Protein AF-A0A7S2VU73-F1 (afdb_monomer_lite)

Sequence (199 aa):
AGSRGQVALGHITNYAQNMDGMVWDLPRLQQHLGDEAFSRLWTRICRNTALTFSASLRHIRTAHEKLKVPPGATFELLGLDFLVDSSLHPWLLEVNGTPSLTVDHEDPQVEELIYRQKMGMVQDMVSLLGVSDRFTPRYEAMKLAAASGKVPAAVASPSNNAAAAYTESTTDDSSCDEGAGAPAAARELDAEAEEDEVG

Foldseek 3Di:
DDPDQDDQPDPDPDCVNRFAHDDDDLVVVCVVLDVVLSVVLVVLVVVVVVVVCVVCVVVVVVVCVVQVPPPLPDDFDKDWDWDQDPVSHTDTDDIHRDDDLDQDHPDVVVSVVSPCVSVVVVVVVCVVSVVVCPCVVVVVVVVVCVVVVHPDPPDPDPDPPPPDDDDDPDDDDDDDDDDDDDDDDDDDDDDDDDDDDDD

pLDDT: mean 74.95, std 25.67, range [27.94, 98.5]

Radius of gyration: 27.79 Å; chains: 1; bounding box: 53×74×66 Å

InterPro domains:
  IPR004344 Tubulin-tyrosine ligase/Tubulin polyglutamylase [PF03133] (17-105)
  IPR004344 Tubulin-tyrosine ligase/Tubulin polyglutamylase [PS51221] (1-141)

Structure (mmCIF, N/CA/C/O backbone):
data_AF-A0A7S2VU73-F1
#
_entry.id   AF-A0A7S2VU73-F1
#
loop_
_atom_site.group_PDB
_atom_site.id
_atom_site.type_symbol
_atom_site.label_atom_id
_atom_site.label_alt_id
_atom_site.label_comp_id
_atom_site.label_asym_id
_atom_site.label_entity_id
_atom_site.label_seq_id
_atom_site.pdbx_PDB_ins_code
_atom_site.Cartn_x
_atom_site.Cartn_y
_atom_site.Cartn_z
_atom_site.occupancy
_atom_site.B_iso_or_equiv
_atom_site.auth_seq_id
_atom_site.auth_comp_id
_atom_site.auth_asym_id
_atom_site.auth_atom_id
_atom_site.pdbx_PDB_model_num
ATOM 1 N N . ALA A 1 1 ? 24.155 6.397 -25.506 1.00 34.56 1 ALA A N 1
ATOM 2 C CA . ALA A 1 1 ? 24.807 5.313 -24.749 1.00 34.56 1 ALA A CA 1
ATOM 3 C C . ALA A 1 1 ? 23.965 5.062 -23.505 1.00 34.56 1 ALA A C 1
ATOM 5 O O . ALA A 1 1 ? 23.987 5.887 -22.605 1.00 34.56 1 ALA A O 1
ATOM 6 N N . GLY A 1 2 ? 23.107 4.039 -23.526 1.00 37.53 2 GLY A N 1
ATOM 7 C CA . GLY A 1 2 ? 22.249 3.708 -22.386 1.00 37.53 2 GLY A CA 1
ATOM 8 C C . GLY A 1 2 ? 23.031 2.861 -21.393 1.00 37.53 2 GLY A C 1
ATOM 9 O O . GLY A 1 2 ? 23.561 1.820 -21.786 1.00 37.53 2 GLY A O 1
ATOM 10 N N . SER A 1 3 ? 23.140 3.308 -20.143 1.00 41.59 3 SER A N 1
ATOM 11 C CA . SER A 1 3 ? 23.637 2.452 -19.072 1.00 41.59 3 SER A CA 1
ATOM 12 C C . SER A 1 3 ? 22.634 1.313 -18.894 1.00 41.59 3 SER A C 1
ATOM 14 O O . SER A 1 3 ? 21.471 1.514 -18.548 1.00 41.59 3 SER A O 1
ATOM 16 N N . ARG A 1 4 ? 23.070 0.092 -19.215 1.00 46.41 4 ARG A N 1
ATOM 17 C CA . ARG A 1 4 ? 22.374 -1.117 -18.780 1.00 46.41 4 ARG A CA 1
ATOM 18 C C . ARG A 1 4 ? 22.400 -1.086 -17.255 1.00 46.41 4 ARG A C 1
ATOM 20 O O . ARG A 1 4 ? 23.489 -1.077 -16.685 1.00 46.41 4 ARG A O 1
ATOM 27 N N . GLY A 1 5 ? 21.226 -1.012 -16.629 1.00 46.69 5 GLY A N 1
ATOM 28 C CA . GLY A 1 5 ? 21.096 -1.210 -15.189 1.00 46.69 5 GLY A CA 1
ATOM 29 C C . GLY A 1 5 ? 21.801 -2.506 -14.806 1.00 46.69 5 GLY A C 1
ATOM 30 O O . GLY A 1 5 ? 21.669 -3.506 -15.520 1.00 46.69 5 GLY A O 1
ATOM 31 N N . GLN A 1 6 ? 22.619 -2.457 -13.757 1.00 48.53 6 GLN A N 1
ATOM 32 C CA . GLN A 1 6 ? 23.289 -3.642 -13.240 1.00 48.53 6 GLN A CA 1
ATOM 33 C C . GLN A 1 6 ? 22.239 -4.714 -12.940 1.00 48.53 6 GLN A C 1
ATOM 35 O O . GLN A 1 6 ? 21.220 -4.458 -12.302 1.00 48.53 6 GLN A O 1
ATOM 40 N N . VAL A 1 7 ? 22.476 -5.903 -13.489 1.00 52.56 7 VAL A N 1
ATOM 41 C CA . VAL A 1 7 ? 21.673 -7.096 -13.235 1.00 52.56 7 VAL A CA 1
ATOM 42 C C . VAL A 1 7 ? 21.848 -7.430 -11.756 1.00 52.56 7 VAL A C 1
ATOM 44 O O . VAL A 1 7 ? 22.988 -7.538 -11.304 1.00 52.56 7 VAL A O 1
ATOM 47 N N . ALA A 1 8 ? 20.745 -7.556 -11.014 1.00 54.81 8 ALA A N 1
ATOM 48 C CA . ALA A 1 8 ? 20.780 -8.019 -9.629 1.00 54.81 8 ALA A CA 1
ATOM 49 C C . ALA A 1 8 ? 21.606 -9.313 -9.540 1.00 54.81 8 ALA A C 1
ATOM 51 O O . ALA A 1 8 ? 21.515 -10.174 -10.419 1.00 54.81 8 ALA A O 1
ATOM 52 N N . LEU A 1 9 ? 22.425 -9.455 -8.495 1.00 55.22 9 LEU A N 1
ATOM 53 C CA . LEU A 1 9 ? 23.359 -10.580 -8.335 1.00 55.22 9 LEU A CA 1
ATOM 54 C C . LEU A 1 9 ? 22.653 -11.935 -8.093 1.00 55.22 9 LEU A C 1
ATOM 56 O O . LEU A 1 9 ? 23.318 -12.960 -7.954 1.00 55.22 9 LEU A O 1
ATOM 60 N N . GLY A 1 10 ? 21.315 -11.964 -8.093 1.00 58.09 10 GLY A N 1
ATOM 61 C CA . GLY A 1 10 ? 20.495 -13.167 -7.997 1.00 58.09 10 GLY A CA 1
ATOM 62 C C . GLY A 1 10 ? 19.056 -12.960 -8.485 1.00 58.09 10 GLY A C 1
ATOM 63 O O . GLY A 1 10 ? 18.669 -11.882 -8.929 1.00 58.09 10 GLY A O 1
ATOM 64 N N . HIS A 1 11 ? 18.248 -14.021 -8.398 1.00 62.41 11 HIS A N 1
ATOM 65 C CA . HIS A 1 11 ? 16.817 -13.999 -8.752 1.00 62.41 11 HIS A CA 1
ATOM 66 C C . HIS A 1 11 ? 15.917 -13.417 -7.654 1.00 62.41 11 HIS A C 1
ATOM 68 O O . HIS A 1 11 ? 14.719 -13.245 -7.863 1.00 62.41 11 HIS A O 1
ATOM 74 N N . ILE A 1 12 ? 16.481 -13.155 -6.478 1.00 65.75 12 ILE A N 1
ATOM 75 C CA . ILE A 1 12 ? 15.763 -12.578 -5.347 1.00 65.75 12 ILE A CA 1
ATOM 76 C C . ILE A 1 12 ? 15.861 -11.066 -5.483 1.00 65.75 12 ILE A C 1
ATOM 78 O O . ILE A 1 12 ? 16.959 -10.559 -5.663 1.00 65.75 12 ILE A O 1
ATOM 82 N N . THR A 1 13 ? 14.740 -10.354 -5.391 1.00 64.75 13 THR A N 1
ATOM 83 C CA . THR A 1 13 ? 14.677 -8.885 -5.510 1.00 64.75 13 THR A CA 1
ATOM 84 C C . THR A 1 13 ? 14.525 -8.183 -4.162 1.00 64.75 13 THR A C 1
ATOM 86 O O . THR A 1 13 ? 14.266 -6.984 -4.128 1.00 64.75 13 THR A O 1
ATOM 89 N N . ASN A 1 14 ? 14.658 -8.910 -3.045 1.00 71.94 14 ASN A N 1
ATOM 90 C CA . ASN A 1 14 ? 14.580 -8.321 -1.711 1.00 71.94 14 ASN A CA 1
ATOM 91 C C . ASN A 1 14 ? 15.636 -7.217 -1.568 1.00 71.94 14 ASN A C 1
ATOM 93 O O . ASN A 1 14 ? 16.823 -7.453 -1.812 1.00 71.94 14 ASN A O 1
ATOM 97 N N . TYR A 1 15 ? 15.199 -6.033 -1.145 1.00 59.16 15 TYR A N 1
ATOM 98 C CA . TYR A 1 15 ? 16.056 -4.867 -0.970 1.00 59.16 15 TYR A CA 1
ATOM 99 C C . TYR A 1 15 ? 17.167 -5.115 0.058 1.00 59.16 15 TYR A C 1
ATOM 101 O O . TYR A 1 15 ? 18.308 -4.745 -0.175 1.00 59.16 15 TYR A O 1
ATOM 109 N N . ALA A 1 16 ? 16.872 -5.833 1.149 1.00 59.50 16 ALA A N 1
ATOM 110 C CA . ALA A 1 16 ? 17.866 -6.132 2.186 1.00 59.50 16 ALA A CA 1
ATOM 111 C C . ALA A 1 16 ? 19.018 -7.031 1.693 1.00 59.50 16 ALA A C 1
ATOM 113 O O . ALA A 1 16 ? 20.085 -7.056 2.297 1.00 59.50 16 ALA A O 1
ATOM 114 N N . GLN A 1 17 ? 18.802 -7.788 0.613 1.00 57.78 17 GLN A N 1
ATOM 115 C CA . GLN A 1 17 ? 19.811 -8.674 0.020 1.00 57.78 17 GLN A CA 1
ATOM 116 C C . GLN A 1 17 ? 20.461 -8.079 -1.233 1.00 57.78 17 GLN A C 1
ATOM 118 O O . GLN A 1 17 ? 21.571 -8.469 -1.580 1.00 57.78 17 GLN A O 1
ATOM 123 N N . ASN A 1 18 ? 19.791 -7.131 -1.892 1.00 60.22 18 ASN A N 1
ATOM 124 C CA . ASN A 1 18 ? 20.299 -6.404 -3.052 1.00 60.22 18 ASN A CA 1
ATOM 125 C C . ASN A 1 18 ? 20.396 -4.917 -2.727 1.00 60.22 18 ASN A C 1
ATOM 127 O O . ASN A 1 18 ? 19.829 -4.099 -3.456 1.00 60.22 18 ASN A O 1
ATOM 131 N N . MET A 1 19 ? 21.063 -4.603 -1.612 1.00 56.22 19 MET A N 1
ATOM 132 C CA . MET A 1 19 ? 21.411 -3.230 -1.246 1.00 56.22 19 MET A CA 1
ATOM 133 C C . MET A 1 19 ? 21.922 -2.542 -2.523 1.00 56.22 19 MET A C 1
ATOM 135 O O . MET A 1 19 ? 22.759 -3.110 -3.227 1.00 56.22 19 MET A O 1
ATOM 139 N N . ASP A 1 20 ? 21.299 -1.418 -2.888 1.00 60.88 20 ASP A N 1
ATOM 140 C CA . ASP A 1 20 ? 21.616 -0.614 -4.084 1.00 60.88 20 ASP A CA 1
ATOM 141 C C . ASP A 1 20 ? 21.082 -1.117 -5.442 1.00 60.88 20 ASP A C 1
ATOM 143 O O . ASP A 1 20 ? 21.582 -0.776 -6.519 1.00 60.88 20 ASP A O 1
ATOM 147 N N . GLY A 1 21 ? 20.006 -1.906 -5.423 1.00 72.25 21 GLY A N 1
ATOM 148 C CA . GLY A 1 21 ? 19.223 -2.216 -6.620 1.00 72.25 21 GLY A CA 1
ATOM 149 C C . GLY A 1 21 ? 18.538 -0.988 -7.248 1.00 72.25 21 GLY A C 1
ATOM 150 O O . GLY A 1 21 ? 18.280 0.023 -6.605 1.00 72.25 21 GLY A O 1
ATOM 151 N N . MET A 1 22 ? 18.165 -1.084 -8.529 1.00 84.50 22 MET A N 1
ATOM 152 C CA . MET A 1 22 ? 17.406 -0.021 -9.203 1.00 84.50 22 MET A CA 1
ATOM 153 C C . MET A 1 22 ? 16.015 0.145 -8.573 1.00 84.50 22 MET A C 1
ATOM 155 O O . MET A 1 22 ? 15.164 -0.734 -8.705 1.00 84.50 22 MET A O 1
ATOM 159 N N . VAL A 1 23 ? 15.757 1.310 -7.974 1.00 90.31 23 VAL A N 1
ATOM 160 C CA . VAL A 1 23 ? 14.451 1.660 -7.397 1.00 90.31 23 VAL A CA 1
ATOM 161 C C . VAL A 1 23 ? 13.728 2.677 -8.274 1.00 90.31 23 VAL A C 1
ATOM 163 O O . VAL A 1 23 ? 14.272 3.729 -8.620 1.00 90.31 23 VAL A O 1
ATOM 166 N N . TRP A 1 24 ? 12.478 2.374 -8.623 1.00 93.38 24 TRP A N 1
ATOM 167 C CA . TRP A 1 24 ? 11.559 3.296 -9.289 1.00 93.38 24 TRP A CA 1
ATOM 168 C C . TRP A 1 24 ? 10.370 3.592 -8.385 1.00 93.38 24 TRP A C 1
ATOM 170 O O . TRP A 1 24 ? 9.866 2.707 -7.696 1.00 93.38 24 TRP A O 1
ATOM 180 N N . ASP A 1 25 ? 9.887 4.827 -8.440 1.00 94.81 25 ASP A N 1
ATOM 181 C CA . ASP A 1 25 ? 8.563 5.156 -7.938 1.00 94.81 25 ASP A CA 1
ATOM 182 C C . ASP A 1 25 ? 7.476 4.792 -8.966 1.00 94.81 25 ASP A C 1
ATOM 184 O O . ASP A 1 25 ? 7.746 4.431 -10.120 1.00 94.81 25 ASP A O 1
ATOM 188 N N . LEU A 1 26 ? 6.213 4.879 -8.541 1.00 95.62 26 LEU A N 1
ATOM 189 C CA . LEU A 1 26 ? 5.075 4.588 -9.414 1.00 95.62 26 LEU A CA 1
ATOM 190 C C . LEU A 1 26 ? 4.992 5.522 -10.635 1.00 95.62 26 LEU A C 1
ATOM 192 O O . LEU A 1 26 ? 4.747 5.000 -11.722 1.00 95.62 26 LEU A O 1
ATOM 196 N N . PRO A 1 27 ? 5.227 6.848 -10.532 1.00 96.56 27 PRO A N 1
ATOM 197 C CA . PRO A 1 27 ? 5.269 7.723 -11.704 1.00 96.56 27 PRO A CA 1
ATOM 198 C C . PRO A 1 27 ? 6.285 7.285 -12.763 1.00 96.56 27 PRO A C 1
ATOM 200 O O . PRO A 1 27 ? 5.957 7.244 -13.950 1.00 96.56 27 PRO A O 1
ATOM 203 N N . ARG A 1 28 ? 7.503 6.905 -12.359 1.00 97.00 28 ARG A N 1
ATOM 204 C CA . ARG A 1 28 ? 8.524 6.424 -13.296 1.00 97.00 28 ARG A CA 1
ATOM 205 C C . ARG A 1 28 ? 8.135 5.091 -13.926 1.00 97.00 28 ARG A C 1
ATOM 207 O O . ARG A 1 28 ? 8.328 4.911 -15.130 1.00 97.00 28 ARG A O 1
ATOM 214 N N . LEU A 1 29 ? 7.537 4.183 -13.152 1.00 96.44 29 LEU A N 1
ATOM 215 C CA . LEU A 1 29 ? 6.988 2.932 -13.678 1.00 96.44 29 LEU A CA 1
ATOM 216 C C . LEU A 1 29 ? 5.855 3.186 -14.686 1.00 96.44 29 LEU A C 1
ATOM 218 O O . LEU A 1 29 ? 5.838 2.574 -15.754 1.00 96.44 29 LEU A O 1
ATOM 222 N N . GLN A 1 30 ? 4.937 4.108 -14.387 1.00 97.94 30 GLN A N 1
ATOM 223 C CA . GLN A 1 30 ? 3.858 4.504 -15.292 1.00 97.94 30 GLN A CA 1
ATOM 224 C C . GLN A 1 30 ? 4.409 5.077 -16.596 1.00 97.94 30 GLN A C 1
ATOM 226 O O . GLN A 1 30 ? 3.983 4.661 -17.671 1.00 97.94 30 GLN A O 1
ATOM 231 N N . GLN A 1 31 ? 5.393 5.976 -16.517 1.00 98.06 31 GLN A N 1
ATOM 232 C CA . GLN A 1 31 ? 6.044 6.538 -17.699 1.00 98.06 31 GLN A CA 1
ATOM 233 C C . GLN A 1 31 ? 6.707 5.451 -18.558 1.00 98.06 31 GLN A C 1
ATOM 235 O O . GLN A 1 31 ? 6.666 5.529 -19.784 1.00 98.06 31 GLN A O 1
ATOM 240 N N . HIS A 1 32 ? 7.310 4.440 -17.928 1.00 96.75 32 HIS A N 1
ATOM 241 C CA . HIS A 1 32 ? 7.953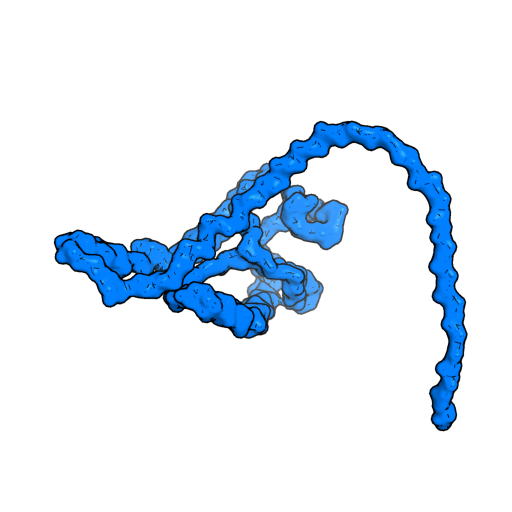 3.334 -18.632 1.00 96.75 32 HIS A CA 1
ATOM 242 C C . HIS A 1 32 ? 6.951 2.409 -19.340 1.00 96.75 32 HIS A C 1
ATOM 244 O O . HIS A 1 32 ? 7.178 2.024 -20.485 1.00 96.75 32 HIS A O 1
ATOM 250 N N . LEU A 1 33 ? 5.850 2.051 -18.672 1.00 97.38 33 LEU A N 1
ATOM 251 C CA . LEU A 1 33 ? 4.833 1.143 -19.215 1.00 97.38 33 LEU A CA 1
ATOM 252 C C . LEU A 1 33 ? 3.870 1.829 -20.197 1.00 97.38 33 LEU A C 1
ATOM 254 O O . LEU A 1 33 ? 3.307 1.169 -21.071 1.00 97.38 33 LEU A O 1
ATOM 258 N N . GLY A 1 34 ? 3.662 3.136 -20.040 1.00 98.31 34 GLY A N 1
ATOM 259 C CA . GLY A 1 34 ? 2.577 3.882 -20.668 1.00 98.31 34 GLY A CA 1
ATOM 260 C C . GLY A 1 34 ? 1.261 3.770 -19.889 1.00 98.31 34 GLY A C 1
ATOM 261 O O . GLY A 1 34 ? 0.992 2.776 -19.207 1.00 98.31 34 GLY A O 1
ATOM 262 N N . ASP A 1 35 ? 0.417 4.797 -20.016 1.00 98.12 35 ASP A N 1
ATOM 263 C CA . ASP A 1 35 ? -0.777 4.988 -19.178 1.00 98.12 35 ASP A CA 1
ATOM 264 C C . ASP A 1 35 ? -1.756 3.811 -19.221 1.00 98.12 35 ASP A C 1
ATOM 266 O O . ASP A 1 35 ? -2.258 3.376 -18.185 1.00 98.12 35 ASP A O 1
ATOM 270 N N . GLU A 1 36 ? -2.016 3.256 -20.406 1.00 98.25 36 GLU A N 1
ATOM 271 C CA . GLU A 1 36 ? -2.980 2.164 -20.562 1.00 98.25 36 GLU A CA 1
ATOM 272 C C . GLU A 1 36 ? -2.495 0.878 -19.875 1.00 98.25 36 GLU A C 1
ATOM 274 O O . GLU A 1 36 ? -3.236 0.229 -19.133 1.00 98.25 36 GLU A O 1
ATOM 279 N N . ALA A 1 37 ? -1.229 0.513 -20.091 1.00 98.19 37 ALA A N 1
ATOM 280 C CA . ALA A 1 37 ? -0.626 -0.670 -19.493 1.00 98.19 37 ALA A CA 1
ATOM 281 C C . ALA A 1 37 ? -0.521 -0.538 -17.971 1.00 98.19 37 ALA A C 1
ATOM 283 O O . ALA A 1 37 ? -0.899 -1.465 -17.248 1.00 98.19 37 ALA A O 1
ATOM 284 N N . PHE A 1 38 ? -0.082 0.628 -17.492 1.00 98.44 38 PHE A N 1
ATOM 285 C CA . PHE A 1 38 ? -0.027 0.936 -16.069 1.00 98.44 38 PHE A CA 1
ATOM 286 C C . PHE A 1 38 ? -1.415 0.888 -15.427 1.00 98.44 38 PHE A C 1
ATOM 288 O O . PHE A 1 38 ? -1.586 0.236 -14.403 1.00 98.44 38 PHE A O 1
ATOM 295 N N . SER A 1 39 ? -2.433 1.488 -16.052 1.00 98.38 39 SER A N 1
ATOM 296 C CA . SER A 1 39 ? -3.809 1.477 -15.539 1.00 98.38 39 SER A CA 1
ATOM 297 C C . SER A 1 39 ? -4.360 0.054 -15.386 1.00 98.38 39 SER A C 1
ATOM 299 O O . SER A 1 39 ? -4.953 -0.283 -14.353 1.00 98.38 39 SER A O 1
ATOM 301 N N . ARG A 1 40 ? -4.105 -0.826 -16.367 1.00 98.19 40 ARG A N 1
ATOM 302 C CA . ARG A 1 40 ? -4.485 -2.247 -16.278 1.00 98.19 40 ARG A CA 1
ATOM 303 C C . ARG A 1 40 ? -3.758 -2.965 -15.143 1.00 98.19 40 ARG A C 1
ATOM 305 O O . ARG A 1 40 ? -4.402 -3.696 -14.390 1.00 98.19 40 ARG A O 1
ATOM 312 N N . LEU A 1 41 ? -2.445 -2.768 -15.023 1.00 98.50 41 LEU A N 1
ATOM 313 C CA . LEU A 1 41 ? -1.641 -3.361 -13.954 1.00 98.50 41 LEU A CA 1
ATOM 314 C C . LEU A 1 41 ? -2.120 -2.885 -12.577 1.00 98.50 41 LEU A C 1
ATOM 316 O O . LEU A 1 41 ? -2.416 -3.707 -11.714 1.00 98.50 41 LEU A O 1
ATOM 320 N N . TRP A 1 42 ? -2.276 -1.574 -12.398 1.00 98.31 42 TRP A N 1
ATOM 321 C CA . TRP A 1 42 ? -2.724 -0.961 -11.150 1.00 98.31 42 TRP A CA 1
ATOM 322 C C . TRP A 1 42 ? -4.105 -1.468 -10.729 1.00 98.31 42 TRP A C 1
ATOM 324 O O . TRP A 1 42 ? -4.296 -1.885 -9.590 1.00 98.31 42 TRP A O 1
ATOM 334 N N . THR A 1 43 ? -5.048 -1.553 -11.671 1.00 98.50 43 THR A N 1
ATOM 335 C CA . THR A 1 43 ? -6.382 -2.121 -11.418 1.00 98.50 43 THR A CA 1
ATOM 336 C C . THR A 1 43 ? -6.301 -3.563 -10.909 1.00 98.50 43 THR A C 1
ATOM 338 O O . THR A 1 43 ? -7.029 -3.941 -9.989 1.00 98.50 43 THR A O 1
ATOM 341 N N . ARG A 1 44 ? -5.408 -4.381 -11.484 1.00 98.38 44 ARG A N 1
ATOM 342 C CA . ARG A 1 44 ? -5.186 -5.762 -11.031 1.00 98.38 44 ARG A CA 1
ATOM 343 C C . ARG A 1 44 ? -4.556 -5.806 -9.639 1.00 98.38 44 ARG A C 1
ATOM 345 O O . ARG A 1 44 ? -5.024 -6.588 -8.819 1.00 98.38 44 ARG A O 1
ATOM 352 N N . ILE A 1 45 ? -3.574 -4.950 -9.352 1.00 98.44 45 ILE A N 1
ATOM 353 C CA . ILE A 1 45 ? -2.964 -4.829 -8.017 1.00 98.44 45 ILE A CA 1
ATOM 354 C C . ILE A 1 45 ? -4.033 -4.460 -6.982 1.00 98.44 45 ILE A C 1
ATOM 356 O O . ILE A 1 45 ? -4.220 -5.200 -6.021 1.00 98.44 45 ILE A O 1
ATOM 360 N N . CYS A 1 46 ? -4.818 -3.399 -7.207 1.00 98.38 46 CYS A N 1
ATOM 361 C CA . CYS A 1 46 ? -5.893 -2.999 -6.292 1.00 98.38 46 CYS A CA 1
ATOM 362 C C . CYS A 1 46 ? -6.918 -4.120 -6.068 1.00 98.38 46 CYS A C 1
ATOM 364 O O . CYS A 1 46 ? -7.348 -4.353 -4.937 1.00 98.38 46 CYS A O 1
ATOM 366 N N . ARG A 1 47 ? -7.299 -4.838 -7.134 1.00 98.31 47 ARG A N 1
ATOM 367 C CA . ARG A 1 47 ? -8.216 -5.980 -7.039 1.00 98.31 47 ARG A CA 1
ATOM 368 C C . ARG A 1 47 ? -7.622 -7.110 -6.202 1.00 98.31 47 ARG A C 1
ATOM 370 O O . ARG A 1 47 ? -8.317 -7.624 -5.329 1.00 98.31 47 ARG A O 1
ATOM 377 N N . ASN A 1 48 ? -6.372 -7.492 -6.454 1.00 98.19 48 ASN A N 1
ATOM 378 C CA . ASN A 1 48 ? -5.703 -8.563 -5.718 1.00 98.19 48 ASN A CA 1
ATOM 379 C C . ASN A 1 48 ? -5.566 -8.192 -4.237 1.00 98.19 48 ASN A C 1
ATOM 381 O O . ASN A 1 48 ? -5.948 -8.986 -3.385 1.00 98.19 48 ASN A O 1
ATOM 385 N N . THR A 1 49 ? -5.167 -6.956 -3.930 1.00 98.06 49 THR A N 1
ATOM 386 C CA . THR A 1 49 ? -5.135 -6.416 -2.564 1.00 98.06 49 THR A CA 1
ATOM 387 C C . THR A 1 49 ? -6.498 -6.521 -1.872 1.00 98.06 49 THR A C 1
ATOM 389 O O . THR A 1 49 ? -6.596 -7.045 -0.762 1.00 98.06 49 THR A O 1
ATOM 392 N N . ALA A 1 50 ? -7.579 -6.087 -2.531 1.00 98.00 50 ALA A N 1
ATOM 393 C CA . ALA A 1 50 ? -8.927 -6.170 -1.969 1.00 98.00 50 ALA A CA 1
ATOM 394 C C . ALA A 1 50 ? -9.377 -7.619 -1.716 1.00 98.00 50 ALA A C 1
ATOM 396 O O . ALA A 1 50 ? -10.004 -7.897 -0.692 1.00 98.00 50 ALA A O 1
ATOM 397 N N . LEU A 1 51 ? -9.053 -8.548 -2.622 1.00 98.12 51 LEU A N 1
ATOM 398 C CA . LEU A 1 51 ? -9.361 -9.972 -2.464 1.00 98.12 51 LEU A CA 1
ATOM 399 C C . LEU A 1 51 ? -8.582 -10.595 -1.302 1.00 98.12 51 LEU A C 1
ATOM 401 O O . LEU A 1 51 ? -9.188 -11.294 -0.490 1.00 98.12 51 LEU A O 1
ATOM 405 N N . THR A 1 52 ? -7.290 -10.287 -1.172 1.00 97.31 52 THR A N 1
ATOM 406 C CA . THR A 1 52 ? -6.451 -10.732 -0.051 1.00 97.31 52 THR A CA 1
ATOM 407 C C . THR A 1 52 ? -7.043 -10.293 1.286 1.00 97.31 52 THR A C 1
ATOM 409 O O . THR A 1 52 ? -7.257 -11.119 2.173 1.00 97.31 52 THR A O 1
ATOM 412 N N . PHE A 1 53 ? -7.413 -9.017 1.423 1.00 95.94 53 PHE A N 1
ATOM 413 C CA . PHE A 1 53 ? -8.043 -8.534 2.654 1.00 95.94 53 PHE A CA 1
ATOM 414 C C . PHE A 1 53 ? -9.436 -9.107 2.885 1.00 95.94 53 PHE A C 1
ATOM 416 O O . PHE A 1 53 ? -9.783 -9.419 4.022 1.00 95.94 53 PHE A O 1
ATOM 423 N N . SER A 1 54 ? -10.223 -9.299 1.826 1.00 97.44 54 SER A N 1
ATOM 424 C CA . SER A 1 54 ? -11.550 -9.916 1.930 1.00 97.44 54 SER A CA 1
ATOM 425 C C . SER A 1 54 ? -11.463 -11.350 2.453 1.00 97.44 54 SER A C 1
ATOM 427 O O . SER A 1 54 ? -12.253 -11.732 3.317 1.00 97.44 54 SER A O 1
ATOM 429 N N . ALA A 1 55 ? -10.480 -12.124 1.984 1.00 97.06 55 ALA A N 1
ATOM 430 C CA . ALA A 1 55 ? -10.223 -13.478 2.466 1.00 97.06 55 ALA A CA 1
ATOM 431 C C . ALA A 1 55 ? -9.816 -13.492 3.953 1.00 97.06 55 ALA A C 1
ATOM 433 O O . ALA A 1 55 ? -10.274 -14.344 4.717 1.00 97.06 55 ALA A O 1
ATOM 434 N N . SER A 1 56 ? -9.029 -12.506 4.392 1.00 95.44 56 SER A N 1
ATOM 435 C CA . SER A 1 56 ? -8.559 -12.385 5.781 1.00 95.44 56 SER A CA 1
ATOM 436 C C . SER A 1 56 ? -9.572 -11.744 6.739 1.00 95.44 56 SER A C 1
ATOM 438 O O . SER A 1 56 ? -9.459 -11.899 7.959 1.00 95.44 56 SER A O 1
ATOM 440 N N . LEU A 1 57 ? -10.595 -11.051 6.226 1.00 94.62 57 LEU A N 1
ATOM 441 C CA . LEU A 1 57 ? -11.483 -10.193 7.018 1.00 94.62 57 LEU A CA 1
ATOM 442 C C . LEU A 1 57 ? -12.185 -10.935 8.160 1.00 94.62 57 LEU A C 1
ATOM 444 O O . LEU A 1 57 ? -12.312 -10.406 9.265 1.00 94.62 57 LEU A O 1
ATOM 448 N N . ARG A 1 58 ? -12.620 -12.180 7.928 1.00 96.25 58 ARG A N 1
ATOM 449 C CA . ARG A 1 58 ? -13.268 -12.995 8.968 1.00 96.25 58 ARG A CA 1
ATOM 450 C C . ARG A 1 58 ? -12.323 -13.273 10.139 1.00 96.25 58 ARG A C 1
ATOM 452 O O . ARG A 1 58 ? -12.750 -13.212 11.294 1.00 96.25 58 ARG A O 1
ATOM 459 N N . HIS A 1 59 ? -11.060 -13.577 9.850 1.00 94.88 59 HIS A N 1
ATOM 460 C CA . HIS A 1 59 ? -10.050 -13.863 10.867 1.00 94.88 59 HIS A CA 1
ATOM 461 C C . HIS A 1 59 ? -9.722 -12.610 11.677 1.00 94.88 59 HIS A C 1
ATOM 463 O O . HIS A 1 59 ? -9.767 -12.658 12.907 1.00 94.88 59 HIS A O 1
ATOM 469 N N . ILE A 1 60 ? -9.518 -11.480 10.994 1.00 93.31 60 ILE A N 1
ATOM 470 C CA . ILE A 1 60 ? -9.283 -10.172 11.620 1.00 93.31 60 ILE A CA 1
ATOM 471 C C . ILE A 1 60 ? -10.451 -9.809 12.543 1.00 93.31 60 ILE A C 1
ATOM 473 O O . ILE A 1 60 ? -10.246 -9.481 13.710 1.00 93.31 60 ILE A O 1
ATOM 477 N N . ARG A 1 61 ? -11.693 -9.950 12.062 1.00 92.69 61 ARG A N 1
ATOM 478 C CA . ARG A 1 61 ? -12.897 -9.666 12.853 1.00 92.69 61 ARG A CA 1
ATOM 479 C C . ARG A 1 61 ? -12.984 -10.542 14.098 1.00 92.69 61 ARG A C 1
ATOM 481 O O . ARG A 1 61 ? -13.223 -10.034 15.187 1.00 92.69 61 ARG A O 1
ATOM 488 N N . THR A 1 62 ? -12.736 -11.840 13.945 1.00 94.69 62 THR A N 1
ATOM 489 C CA . THR A 1 62 ? -12.761 -12.793 15.063 1.00 94.69 62 THR A CA 1
ATOM 490 C C . THR A 1 62 ? -11.708 -12.437 16.117 1.00 94.69 62 THR A C 1
ATOM 492 O O . THR A 1 62 ? -11.989 -12.491 17.312 1.00 94.69 62 THR A O 1
ATOM 495 N N . ALA A 1 63 ? -10.495 -12.063 15.700 1.00 92.31 63 ALA A N 1
ATOM 496 C CA . ALA A 1 63 ? -9.442 -11.627 16.616 1.00 92.31 63 ALA A CA 1
ATOM 497 C C . ALA A 1 63 ? -9.819 -10.319 17.335 1.00 92.31 63 ALA A C 1
ATOM 499 O O . ALA A 1 63 ? -9.711 -10.231 18.558 1.00 92.31 63 ALA A O 1
ATOM 500 N N . HIS A 1 64 ? -10.344 -9.339 16.599 1.00 93.75 64 HIS A N 1
ATOM 501 C CA . HIS A 1 64 ? -10.796 -8.059 17.143 1.00 93.75 64 HIS A CA 1
ATOM 502 C C . HIS A 1 64 ? -11.942 -8.224 18.160 1.00 93.75 64 HIS A C 1
ATOM 504 O O . HIS A 1 64 ? -11.940 -7.585 19.213 1.00 93.75 64 HIS A O 1
ATOM 510 N N . GLU A 1 65 ? -12.898 -9.120 17.887 1.00 92.19 65 GLU A N 1
ATOM 511 C CA . GLU A 1 65 ? -13.991 -9.475 18.802 1.00 92.19 65 GLU A CA 1
ATOM 512 C C . GLU A 1 65 ? -13.476 -10.159 20.075 1.00 92.19 65 GLU A C 1
ATOM 514 O O . GLU A 1 65 ? -13.891 -9.794 21.177 1.00 92.19 65 GLU A O 1
ATOM 519 N N . LYS A 1 66 ? -12.526 -11.098 19.951 1.00 94.69 66 LYS A N 1
ATOM 520 C CA . LYS A 1 66 ? -11.887 -11.759 21.105 1.00 94.69 66 LYS A CA 1
ATOM 521 C C . LYS A 1 66 ? -11.172 -10.763 22.015 1.00 94.69 66 LYS A C 1
ATOM 523 O O . LYS A 1 66 ? -11.280 -10.868 23.234 1.00 94.69 66 LYS A O 1
ATOM 528 N N . LEU A 1 67 ? -10.482 -9.787 21.427 1.00 93.56 67 LEU A N 1
ATOM 529 C CA . LEU A 1 67 ? -9.794 -8.721 22.155 1.00 93.56 67 LEU A CA 1
ATOM 530 C C . LEU A 1 67 ? -10.751 -7.631 22.670 1.00 93.56 67 LEU A C 1
ATOM 532 O O . LEU A 1 67 ? -10.327 -6.765 23.432 1.00 93.56 67 LEU A O 1
ATOM 536 N N . LYS A 1 68 ? -12.038 -7.672 22.287 1.00 92.88 68 LYS A N 1
ATOM 537 C CA . LYS A 1 68 ? -13.069 -6.685 22.658 1.00 92.88 68 LYS A CA 1
ATOM 538 C C . LYS A 1 68 ? -12.629 -5.245 22.368 1.00 92.88 68 LYS A C 1
ATOM 540 O O . LYS A 1 68 ? -12.906 -4.322 23.135 1.00 92.88 68 LYS A O 1
ATOM 545 N N . VAL A 1 69 ? -11.921 -5.068 21.259 1.00 85.81 69 VAL A N 1
ATOM 546 C CA . VAL A 1 69 ? -11.385 -3.773 20.844 1.00 85.81 69 VAL A CA 1
ATOM 547 C C . VAL A 1 69 ? -12.541 -2.900 20.330 1.00 85.81 69 VAL A C 1
ATOM 549 O O . VAL A 1 69 ? -13.418 -3.402 19.622 1.00 85.81 69 VAL A O 1
ATOM 552 N N . PRO A 1 70 ? -12.610 -1.605 20.687 1.00 84.31 70 PRO A N 1
ATOM 553 C CA . PRO A 1 70 ? -13.609 -0.705 20.121 1.00 84.31 70 PRO A CA 1
ATOM 554 C C . PRO A 1 70 ? -13.431 -0.539 18.603 1.00 84.31 70 PRO A C 1
ATOM 556 O O . PRO A 1 70 ? -12.294 -0.508 18.127 1.00 84.31 70 PRO A O 1
ATOM 559 N N . PRO A 1 71 ? -14.516 -0.364 17.826 1.00 82.75 71 PRO A N 1
ATOM 560 C CA . PRO A 1 71 ? -14.409 -0.058 16.405 1.00 82.75 71 PRO A CA 1
ATOM 561 C C . PRO A 1 71 ? -13.480 1.133 16.153 1.00 82.75 71 PRO A C 1
ATOM 563 O O . PRO A 1 71 ? -13.597 2.176 16.797 1.00 82.75 71 PRO A O 1
ATOM 566 N N . GLY A 1 72 ? -12.542 0.968 15.220 1.00 82.25 72 GLY A N 1
ATOM 567 C CA . GLY A 1 72 ? -11.568 2.007 14.902 1.00 82.25 72 GLY A CA 1
ATOM 568 C C . GLY A 1 72 ? -10.566 2.291 16.029 1.00 82.25 72 GLY A C 1
ATOM 569 O O . GLY A 1 72 ? -10.029 3.390 16.082 1.00 82.25 72 GLY A O 1
ATOM 570 N N . ALA A 1 73 ? -10.301 1.364 16.945 1.00 84.81 73 ALA A N 1
ATOM 571 C CA . ALA A 1 73 ? -9.178 1.515 17.873 1.00 84.81 73 ALA A CA 1
ATOM 572 C C . ALA A 1 73 ? -7.865 0.920 17.327 1.00 84.81 73 ALA A C 1
ATOM 574 O O . ALA A 1 73 ? -6.807 1.195 17.884 1.00 84.81 73 ALA A O 1
ATOM 575 N N . THR A 1 74 ? -7.917 0.153 16.235 1.00 90.31 74 THR A N 1
ATOM 576 C CA . THR A 1 74 ? -6.748 -0.465 15.590 1.00 90.31 74 THR A CA 1
ATOM 577 C C . THR A 1 74 ? -6.565 0.019 14.160 1.00 90.31 74 THR A C 1
ATOM 579 O O . THR A 1 74 ? -7.535 0.309 13.456 1.00 90.31 74 THR A O 1
ATOM 582 N N . PHE A 1 75 ? -5.310 0.045 13.728 1.00 92.62 75 PHE A N 1
ATOM 583 C CA . PHE A 1 75 ? -4.891 0.189 12.341 1.00 92.62 75 PHE A CA 1
ATOM 584 C C . PHE A 1 75 ? -3.630 -0.651 12.131 1.00 92.62 75 PHE A C 1
ATOM 586 O O . PHE A 1 75 ? -2.972 -1.017 13.105 1.00 92.62 75 PHE A O 1
ATOM 593 N N . GLU A 1 76 ? -3.300 -0.939 10.879 1.00 93.00 76 GLU A N 1
ATOM 594 C CA . GLU A 1 76 ? -2.088 -1.670 10.529 1.00 93.00 76 GLU A CA 1
ATOM 595 C C . GLU A 1 76 ? -1.555 -1.148 9.195 1.00 93.00 76 GLU A C 1
ATOM 597 O O . GLU A 1 76 ? -2.332 -0.883 8.274 1.00 93.00 76 GLU A O 1
ATOM 602 N N . LEU A 1 77 ? -0.237 -0.965 9.114 1.00 94.38 77 LEU A N 1
ATOM 603 C CA . LEU A 1 77 ? 0.465 -0.644 7.878 1.00 94.38 77 LEU A CA 1
ATOM 604 C C . LEU A 1 77 ? 1.078 -1.933 7.343 1.00 94.38 77 LEU A C 1
ATOM 606 O O . LEU A 1 77 ? 1.937 -2.520 7.993 1.00 94.38 77 LEU A O 1
ATOM 610 N N . LEU A 1 78 ? 0.645 -2.348 6.157 1.00 95.38 78 LEU A N 1
ATOM 611 C CA . LEU A 1 78 ? 1.065 -3.602 5.544 1.00 95.38 78 LEU A CA 1
ATOM 612 C C . LEU A 1 78 ? 1.872 -3.333 4.277 1.00 95.38 78 LEU A C 1
ATOM 614 O O . LEU A 1 78 ? 1.493 -2.487 3.467 1.00 95.38 78 LEU A O 1
ATOM 618 N N . GLY A 1 79 ? 2.963 -4.076 4.101 1.00 95.56 79 GLY A N 1
ATOM 619 C CA . GLY A 1 79 ? 3.696 -4.151 2.837 1.00 95.56 79 GLY A CA 1
ATOM 620 C C . GLY A 1 79 ? 3.152 -5.295 1.992 1.00 95.56 79 GLY A C 1
ATOM 621 O O . GLY A 1 79 ? 2.957 -6.389 2.513 1.00 95.56 79 GLY A O 1
ATOM 622 N N . LEU A 1 80 ? 2.860 -5.053 0.717 1.00 96.56 80 LEU A N 1
ATOM 623 C CA . LEU A 1 80 ? 2.445 -6.106 -0.206 1.00 96.56 80 LEU A CA 1
ATOM 624 C C . LEU A 1 80 ? 3.444 -6.183 -1.349 1.00 96.56 80 LEU A C 1
ATOM 626 O O . LEU A 1 80 ? 3.606 -5.214 -2.094 1.00 96.56 80 LEU A O 1
ATOM 630 N N . ASP A 1 81 ? 4.025 -7.362 -1.522 1.00 96.00 81 ASP A N 1
ATOM 631 C CA . ASP A 1 81 ? 5.072 -7.578 -2.508 1.00 96.00 81 ASP A CA 1
ATOM 632 C C . ASP A 1 81 ? 4.482 -8.332 -3.697 1.00 96.00 81 ASP A C 1
ATOM 634 O O . ASP A 1 81 ? 3.980 -9.452 -3.571 1.00 96.00 81 ASP A O 1
ATOM 638 N N . PHE A 1 82 ? 4.515 -7.696 -4.867 1.00 96.69 82 PHE A N 1
ATOM 639 C CA . PHE A 1 82 ? 3.997 -8.262 -6.107 1.00 96.69 82 PHE A CA 1
ATOM 640 C C . PHE A 1 82 ? 5.121 -8.491 -7.114 1.00 96.69 82 PHE A C 1
ATOM 642 O O . PHE A 1 82 ? 5.897 -7.581 -7.406 1.00 96.69 82 PHE A O 1
ATOM 649 N N . LEU A 1 83 ? 5.140 -9.675 -7.724 1.00 96.81 83 LEU A N 1
ATOM 650 C CA . LEU A 1 83 ? 5.934 -9.954 -8.915 1.00 96.81 83 LEU A CA 1
ATOM 651 C C . LEU A 1 83 ? 5.079 -9.745 -10.163 1.00 96.81 83 LEU A C 1
ATOM 653 O O . LEU A 1 83 ? 4.024 -10.359 -10.311 1.00 96.81 83 LEU A O 1
ATOM 657 N N . VAL A 1 84 ? 5.535 -8.892 -11.076 1.00 96.69 84 VAL A N 1
ATOM 658 C CA . VAL A 1 84 ? 4.818 -8.597 -12.321 1.00 96.69 84 VAL A CA 1
ATOM 659 C C . VAL A 1 84 ? 5.479 -9.331 -13.481 1.00 96.69 84 VAL A C 1
ATOM 661 O O . VAL A 1 84 ? 6.663 -9.135 -13.743 1.00 96.69 84 VAL A O 1
ATOM 664 N N . ASP A 1 85 ? 4.716 -10.169 -14.182 1.00 96.31 85 ASP A N 1
ATOM 665 C CA . ASP A 1 85 ? 5.217 -10.889 -15.356 1.00 96.31 85 ASP A CA 1
ATOM 666 C C . ASP A 1 85 ? 5.101 -10.082 -16.664 1.00 96.31 85 ASP A C 1
ATOM 668 O O . ASP A 1 85 ? 4.569 -8.969 -16.714 1.00 96.31 85 ASP A O 1
ATOM 672 N N . SER A 1 86 ? 5.587 -10.665 -17.764 1.00 95.75 86 SER A N 1
ATOM 673 C CA . SER A 1 86 ? 5.565 -10.048 -19.097 1.00 95.75 86 SER A CA 1
ATOM 674 C C . SER A 1 86 ? 4.158 -9.799 -19.658 1.00 95.75 86 SER A C 1
ATOM 676 O O . SER A 1 86 ? 4.006 -9.022 -20.599 1.00 95.75 86 SER A O 1
ATOM 678 N N . SER A 1 87 ? 3.120 -10.415 -19.082 1.00 95.88 87 SER A N 1
ATOM 679 C CA . SER A 1 87 ? 1.709 -10.199 -19.426 1.00 95.88 87 SER A CA 1
ATOM 680 C C . SER A 1 87 ? 1.023 -9.147 -18.536 1.00 95.88 87 SER A C 1
ATOM 682 O O . SER A 1 87 ? -0.199 -8.948 -18.614 1.00 95.88 87 SER A O 1
ATOM 684 N N . LEU A 1 88 ? 1.801 -8.457 -17.691 1.00 96.94 88 LEU A N 1
ATOM 685 C CA . LEU A 1 88 ? 1.333 -7.524 -16.664 1.00 96.94 88 LEU A CA 1
ATOM 686 C C . LEU A 1 88 ? 0.387 -8.194 -15.660 1.00 96.94 88 LEU A C 1
ATOM 688 O O . LEU A 1 88 ? -0.586 -7.582 -15.197 1.00 96.94 88 LEU A O 1
ATOM 692 N N . HIS A 1 89 ? 0.606 -9.474 -15.364 1.00 97.38 89 HIS A N 1
ATOM 693 C CA . HIS A 1 89 ? -0.086 -10.149 -14.276 1.00 97.38 89 HIS A CA 1
ATOM 694 C C . HIS A 1 89 ? 0.683 -9.923 -12.963 1.00 97.38 89 HIS A C 1
ATOM 696 O O . HIS A 1 89 ? 1.858 -10.288 -12.893 1.00 97.38 89 HIS A O 1
ATOM 702 N N . PRO A 1 90 ? 0.056 -9.326 -11.929 1.00 98.00 90 PRO A N 1
ATOM 703 C CA . PRO A 1 90 ? 0.678 -9.163 -10.622 1.00 98.00 90 PRO A CA 1
ATOM 704 C C . PRO A 1 90 ? 0.425 -10.393 -9.739 1.00 98.00 90 PRO A C 1
ATOM 706 O O . PRO A 1 90 ? -0.685 -10.606 -9.247 1.00 98.00 90 PRO A O 1
ATOM 709 N N . TRP A 1 91 ? 1.469 -11.177 -9.506 1.00 97.75 91 TRP A N 1
ATOM 710 C CA . TRP A 1 91 ? 1.484 -12.305 -8.581 1.00 97.75 91 TRP A CA 1
ATOM 711 C C . TRP A 1 91 ? 1.814 -11.801 -7.174 1.00 97.75 91 TRP A C 1
ATOM 713 O O . TRP A 1 91 ? 2.893 -11.254 -6.963 1.00 97.75 91 TRP A O 1
ATOM 723 N N . LEU A 1 92 ? 0.893 -11.945 -6.216 1.00 97.50 92 LEU A N 1
ATOM 724 C CA . LEU A 1 92 ? 1.171 -11.615 -4.813 1.00 97.50 92 LEU A CA 1
ATOM 725 C C . LEU A 1 92 ? 2.155 -12.646 -4.247 1.00 97.50 92 LEU A C 1
ATOM 727 O O . LEU A 1 92 ? 1.844 -13.836 -4.249 1.00 97.50 92 LEU A O 1
ATOM 731 N N . LEU A 1 93 ? 3.312 -12.188 -3.775 1.00 95.94 93 LEU A N 1
ATOM 732 C CA . LEU A 1 93 ? 4.335 -13.037 -3.169 1.00 95.94 93 LEU A CA 1
ATOM 733 C C . LEU A 1 93 ? 4.125 -13.157 -1.662 1.00 95.94 93 LEU A C 1
ATOM 735 O O . LEU A 1 93 ? 4.028 -14.263 -1.137 1.00 95.94 93 LEU A O 1
ATOM 739 N N . GLU A 1 94 ? 4.014 -12.019 -0.977 1.00 95.12 94 GLU A N 1
ATOM 740 C CA . GLU A 1 94 ? 3.862 -11.971 0.474 1.00 95.12 94 GLU A CA 1
ATOM 741 C C . GLU A 1 94 ? 3.109 -10.724 0.953 1.00 95.12 94 GLU A C 1
ATOM 743 O O . GLU A 1 94 ? 2.940 -9.738 0.229 1.00 95.12 94 GLU A O 1
ATOM 748 N N . VAL A 1 95 ? 2.631 -10.804 2.197 1.00 96.06 95 VAL A N 1
ATOM 749 C CA . VAL A 1 95 ? 2.039 -9.688 2.938 1.00 96.06 95 VAL A CA 1
ATOM 750 C C . VAL A 1 95 ? 2.839 -9.510 4.223 1.00 96.06 95 VAL A C 1
ATOM 752 O O . VAL A 1 95 ? 2.797 -10.357 5.114 1.00 96.06 95 VAL A O 1
ATOM 755 N N . ASN A 1 96 ? 3.548 -8.392 4.316 1.00 94.50 96 ASN A N 1
ATOM 756 C CA . ASN A 1 96 ? 4.443 -8.059 5.410 1.00 94.50 96 ASN A CA 1
ATOM 757 C C . ASN A 1 96 ? 3.720 -7.231 6.477 1.00 94.50 96 ASN A C 1
ATOM 759 O O . ASN A 1 96 ? 3.296 -6.105 6.215 1.00 94.50 96 ASN A O 1
ATOM 763 N N . GLY A 1 97 ? 3.628 -7.784 7.693 1.00 93.19 97 GLY A N 1
ATOM 764 C CA . GLY A 1 97 ? 3.073 -7.113 8.882 1.00 93.19 97 GLY A CA 1
ATOM 765 C C . GLY A 1 97 ? 3.946 -5.976 9.425 1.00 93.19 97 GLY A C 1
ATOM 766 O O . GLY A 1 97 ? 3.480 -5.108 10.156 1.00 93.19 97 GLY A O 1
ATOM 767 N N . THR A 1 98 ? 5.228 -5.974 9.060 1.00 92.06 98 THR A N 1
ATOM 768 C CA . THR A 1 98 ? 6.220 -4.987 9.501 1.00 92.06 98 THR A CA 1
ATOM 769 C C . THR A 1 98 ? 7.059 -4.525 8.309 1.00 92.06 98 THR A C 1
ATOM 771 O O . THR A 1 98 ? 8.226 -4.910 8.191 1.00 92.06 98 THR A O 1
ATOM 774 N N . PRO A 1 99 ? 6.480 -3.746 7.376 1.00 92.81 99 PRO A N 1
ATOM 775 C CA . PRO A 1 99 ? 7.236 -3.228 6.244 1.00 92.81 99 PRO A CA 1
ATOM 776 C C . PRO A 1 99 ? 8.364 -2.302 6.719 1.00 92.81 99 PRO A C 1
ATOM 778 O O . PRO A 1 99 ? 8.190 -1.511 7.648 1.00 92.81 99 PRO A O 1
ATOM 781 N N . SER A 1 100 ? 9.528 -2.376 6.068 1.00 90.19 100 SER A N 1
ATOM 782 C CA . SER A 1 100 ? 10.674 -1.531 6.419 1.00 90.19 100 SER A CA 1
ATOM 783 C C . SER A 1 100 ? 10.397 -0.057 6.118 1.00 90.19 100 SER A C 1
ATOM 785 O O . SER A 1 100 ? 10.130 0.322 4.974 1.00 90.19 100 SER A O 1
ATOM 787 N N . LEU A 1 101 ? 10.566 0.799 7.127 1.00 91.88 101 LEU A N 1
ATOM 788 C CA . LEU A 1 101 ? 10.549 2.258 6.982 1.00 91.88 101 LEU A CA 1
ATOM 789 C C . LEU A 1 101 ? 11.953 2.878 6.923 1.00 91.88 101 LEU A C 1
ATOM 791 O O . LEU A 1 101 ? 12.070 4.094 6.812 1.00 91.88 101 LEU A O 1
ATOM 795 N N . THR A 1 102 ? 13.009 2.060 6.946 1.00 90.88 102 THR A N 1
ATOM 796 C CA . THR A 1 102 ? 14.396 2.528 6.825 1.00 90.88 102 THR A CA 1
ATOM 797 C C . THR A 1 102 ? 14.616 3.216 5.483 1.00 90.88 102 THR A C 1
ATOM 799 O O . THR A 1 102 ? 14.155 2.730 4.448 1.00 90.88 102 THR A O 1
ATOM 802 N N . VAL A 1 103 ? 15.317 4.340 5.500 1.00 91.62 103 VAL A N 1
ATOM 803 C CA . VAL A 1 103 ? 15.771 5.052 4.306 1.00 91.62 103 VAL A CA 1
ATOM 804 C C . VAL A 1 103 ? 17.276 4.869 4.258 1.00 91.62 103 VAL A C 1
ATOM 806 O O . VAL A 1 103 ? 17.954 5.291 5.188 1.00 91.62 103 VAL A O 1
ATOM 809 N N . ASP A 1 104 ? 17.752 4.158 3.244 1.00 88.25 104 ASP A N 1
ATOM 810 C CA . ASP A 1 104 ? 19.164 3.819 3.079 1.00 88.25 104 ASP A CA 1
ATOM 811 C C . ASP A 1 104 ? 19.399 3.413 1.625 1.00 88.25 104 ASP A C 1
ATOM 813 O O . ASP A 1 104 ? 18.671 2.546 1.134 1.00 88.25 104 ASP A O 1
ATOM 817 N N . HIS A 1 105 ? 20.330 4.067 0.933 1.00 89.88 105 HIS A N 1
ATOM 818 C CA . HIS A 1 105 ? 20.772 3.749 -0.430 1.00 89.88 105 HIS A CA 1
ATOM 819 C C . HIS A 1 105 ? 22.081 4.510 -0.724 1.00 89.88 105 HIS A C 1
ATOM 821 O O . HIS A 1 105 ? 22.192 5.680 -0.367 1.00 89.88 105 HIS A O 1
ATOM 827 N N . GLU A 1 106 ? 23.050 3.903 -1.417 1.00 90.44 106 GLU A N 1
ATOM 828 C CA . GLU A 1 106 ? 24.346 4.543 -1.712 1.00 90.44 106 GLU A CA 1
ATOM 829 C C . GLU A 1 106 ? 24.227 5.778 -2.627 1.00 90.44 106 GLU A C 1
ATOM 831 O O . GLU A 1 106 ? 24.923 6.776 -2.436 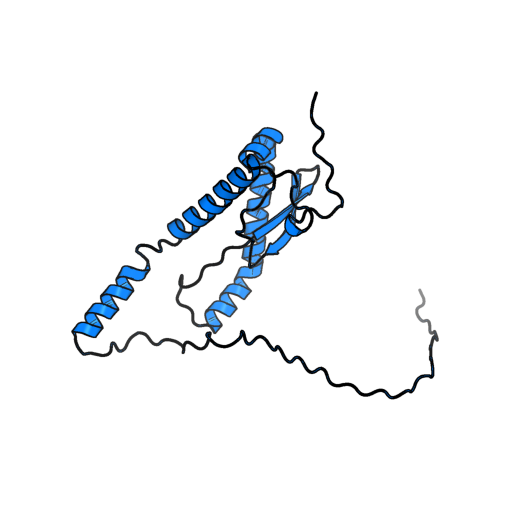1.00 90.44 106 GLU A O 1
ATOM 836 N N . ASP A 1 107 ? 23.358 5.721 -3.645 1.00 91.69 107 ASP A N 1
ATOM 837 C CA . ASP A 1 107 ? 22.994 6.879 -4.481 1.00 91.69 107 ASP A CA 1
ATOM 838 C C . ASP A 1 107 ? 22.070 7.864 -3.725 1.00 91.69 107 ASP A C 1
ATOM 840 O O . ASP A 1 107 ? 20.899 7.533 -3.494 1.00 91.69 107 ASP A O 1
ATOM 844 N N . PRO A 1 108 ? 22.518 9.107 -3.439 1.00 94.00 108 PRO A N 1
ATOM 845 C CA . PRO A 1 108 ? 21.722 10.096 -2.707 1.00 94.00 108 PRO A CA 1
ATOM 846 C C . PRO A 1 108 ? 20.410 10.488 -3.398 1.00 94.00 108 PRO A C 1
ATOM 848 O O . PRO A 1 108 ? 19.458 10.910 -2.745 1.00 94.00 108 PRO A O 1
ATOM 851 N N . GLN A 1 109 ? 20.332 10.388 -4.731 1.00 93.50 109 GLN A N 1
ATOM 852 C CA . GLN A 1 109 ? 19.096 10.699 -5.455 1.00 93.50 109 GLN A CA 1
ATOM 853 C C . GLN A 1 109 ? 18.033 9.624 -5.233 1.00 93.50 109 GLN A C 1
ATOM 855 O O . GLN A 1 109 ? 16.842 9.932 -5.160 1.00 93.50 109 GLN A O 1
ATOM 860 N N . VAL A 1 110 ? 18.461 8.365 -5.139 1.00 92.44 110 VAL A N 1
ATOM 861 C CA . VAL A 1 110 ? 17.572 7.236 -4.860 1.00 92.44 110 VAL A CA 1
ATOM 862 C C . VAL A 1 110 ? 17.209 7.203 -3.378 1.00 92.44 110 VAL A C 1
ATOM 864 O O . VAL A 1 110 ? 16.048 6.969 -3.051 1.00 92.44 110 VAL A O 1
ATOM 867 N N . GLU A 1 111 ? 18.149 7.520 -2.489 1.00 94.00 111 GLU A N 1
ATOM 868 C CA . GLU A 1 111 ? 17.880 7.688 -1.059 1.00 94.00 111 GLU A CA 1
ATOM 869 C C . GLU A 1 111 ? 16.783 8.741 -0.819 1.00 94.00 111 GLU A C 1
ATOM 871 O O . GLU A 1 111 ? 15.772 8.453 -0.173 1.00 94.00 111 GLU A O 1
ATOM 876 N N . GLU A 1 112 ? 16.914 9.927 -1.425 1.00 95.88 112 GLU A N 1
ATOM 877 C CA . GLU A 1 112 ? 15.899 10.986 -1.355 1.00 95.88 112 GLU A CA 1
ATOM 878 C C . GLU A 1 112 ? 14.560 10.540 -1.967 1.00 95.88 112 GLU A C 1
ATOM 880 O O . GLU A 1 112 ? 13.491 10.851 -1.436 1.00 95.88 112 GLU A O 1
ATOM 885 N N . LEU A 1 113 ? 14.578 9.769 -3.061 1.00 95.44 113 LEU A N 1
ATOM 886 C CA . LEU A 1 113 ? 13.359 9.191 -3.632 1.00 95.44 113 LEU A CA 1
ATOM 887 C C . LEU A 1 113 ? 12.653 8.276 -2.618 1.00 95.44 113 LEU A C 1
ATOM 889 O O . LEU A 1 113 ? 11.452 8.430 -2.388 1.00 95.44 113 LEU A O 1
ATOM 893 N N . ILE A 1 114 ? 13.390 7.349 -1.999 1.00 94.25 114 ILE A N 1
ATOM 894 C CA . ILE A 1 114 ? 12.870 6.422 -0.987 1.00 94.25 114 ILE A CA 1
ATOM 895 C C . ILE A 1 114 ? 12.319 7.208 0.206 1.00 94.25 114 ILE A C 1
ATOM 897 O O . ILE A 1 114 ? 11.198 6.932 0.646 1.00 94.25 114 ILE A O 1
ATOM 901 N N . TYR A 1 115 ? 13.061 8.212 0.689 1.00 96.06 115 TYR A N 1
ATOM 902 C CA . TYR A 1 115 ? 12.627 9.099 1.766 1.00 96.06 115 TYR A CA 1
ATOM 903 C C . TYR A 1 115 ? 11.273 9.731 1.451 1.00 96.06 115 TYR A C 1
ATOM 905 O O . TYR A 1 115 ? 10.333 9.603 2.236 1.00 96.06 115 TYR A O 1
ATOM 913 N N . ARG A 1 116 ? 11.133 10.363 0.281 1.00 96.88 116 ARG A N 1
ATOM 914 C CA . ARG A 1 116 ? 9.896 11.057 -0.104 1.00 96.88 116 ARG A CA 1
ATOM 915 C C . ARG A 1 116 ? 8.706 10.114 -0.218 1.00 96.88 116 ARG A C 1
ATOM 917 O O . ARG A 1 116 ? 7.630 10.460 0.265 1.00 96.88 116 ARG A O 1
ATOM 924 N N . GLN A 1 117 ? 8.887 8.936 -0.817 1.00 95.56 117 GLN A N 1
ATOM 925 C CA . GLN A 1 117 ? 7.810 7.949 -0.954 1.00 95.56 117 GLN A CA 1
ATOM 926 C C . GLN A 1 117 ? 7.365 7.412 0.415 1.00 95.56 117 GLN A C 1
ATOM 928 O O . GLN A 1 117 ? 6.171 7.401 0.720 1.00 95.56 117 GLN A O 1
ATOM 933 N N . LYS A 1 118 ? 8.314 7.029 1.283 1.00 95.12 118 LYS A N 1
ATOM 934 C CA . LYS A 1 118 ? 8.004 6.503 2.622 1.00 95.12 118 LYS A CA 1
ATOM 935 C C . LYS A 1 118 ? 7.412 7.573 3.537 1.00 95.12 118 LYS A C 1
ATOM 937 O O . LYS A 1 118 ? 6.415 7.315 4.207 1.00 95.12 118 LYS A O 1
ATOM 942 N N . MET A 1 119 ? 7.985 8.775 3.544 1.00 96.50 119 MET A N 1
ATOM 943 C CA . MET A 1 119 ? 7.503 9.881 4.371 1.00 96.50 119 MET A CA 1
ATOM 944 C C . MET A 1 119 ? 6.105 10.330 3.940 1.00 96.50 119 MET A C 1
ATOM 946 O O . MET A 1 119 ? 5.244 10.505 4.799 1.00 96.50 119 MET A O 1
ATOM 950 N N . GLY A 1 120 ? 5.854 10.450 2.631 1.00 95.88 120 GLY A N 1
ATOM 951 C CA . GLY A 1 120 ? 4.528 10.772 2.099 1.00 95.88 120 GLY A CA 1
ATOM 952 C C . GLY A 1 120 ? 3.477 9.740 2.511 1.00 95.88 120 GLY A C 1
ATOM 953 O O . GLY A 1 120 ? 2.443 10.103 3.064 1.00 95.88 120 GLY A O 1
ATOM 954 N N . MET A 1 121 ? 3.786 8.448 2.366 1.00 95.88 121 MET A N 1
ATOM 955 C CA . MET A 1 121 ? 2.909 7.360 2.816 1.00 95.88 121 MET A CA 1
ATOM 956 C C . MET A 1 121 ? 2.590 7.441 4.319 1.00 95.88 121 MET A C 1
ATOM 958 O O . MET A 1 121 ? 1.439 7.265 4.720 1.00 95.88 121 MET A O 1
ATOM 962 N N . VAL A 1 122 ? 3.590 7.706 5.169 1.00 95.25 122 VAL A N 1
ATOM 963 C CA . VAL A 1 122 ? 3.389 7.824 6.625 1.00 95.25 122 VAL A CA 1
ATOM 964 C C . VAL A 1 122 ? 2.552 9.058 6.973 1.00 95.25 122 VAL A C 1
ATOM 966 O O . VAL A 1 122 ? 1.673 8.970 7.831 1.00 95.25 122 VAL A O 1
ATOM 969 N N . GLN A 1 123 ? 2.788 10.191 6.307 1.00 95.38 123 GLN A N 1
ATOM 970 C CA . GLN A 1 123 ? 1.981 11.403 6.474 1.00 95.38 123 GLN A CA 1
ATOM 971 C C . GLN A 1 123 ? 0.518 11.139 6.114 1.00 95.38 123 GLN A C 1
ATOM 973 O O . GLN A 1 123 ? -0.358 11.375 6.948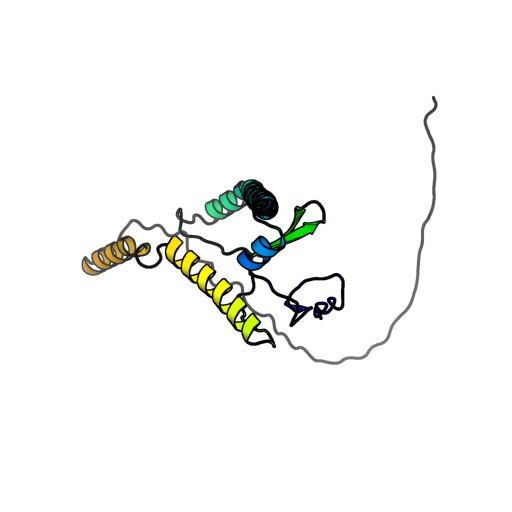 1.00 95.38 123 GLN A O 1
ATOM 978 N N . ASP A 1 124 ? 0.264 10.565 4.937 1.00 95.25 124 ASP A N 1
ATOM 979 C CA . ASP A 1 124 ? -1.082 10.212 4.482 1.00 95.25 124 ASP A CA 1
ATOM 980 C C . ASP A 1 124 ? -1.766 9.246 5.456 1.00 95.25 124 ASP A C 1
ATOM 982 O O . ASP A 1 124 ? -2.924 9.450 5.821 1.00 95.25 124 ASP A O 1
ATOM 986 N N . MET A 1 125 ? -1.049 8.232 5.951 1.00 94.69 125 MET A N 1
ATOM 987 C CA . MET A 1 125 ? -1.570 7.296 6.948 1.00 94.69 125 MET A CA 1
ATOM 988 C C . MET A 1 125 ? -2.015 8.015 8.230 1.00 94.69 125 MET A C 1
ATOM 990 O O . MET A 1 125 ? -3.139 7.811 8.691 1.00 94.69 125 MET A O 1
ATOM 994 N N . VAL A 1 126 ? -1.165 8.865 8.816 1.00 93.00 126 VAL A N 1
ATOM 995 C CA . VAL A 1 126 ? -1.492 9.590 10.058 1.00 93.00 126 VAL A CA 1
ATOM 996 C C . VAL A 1 126 ? -2.658 10.558 9.841 1.00 93.00 126 VAL A C 1
ATOM 998 O O . VAL A 1 126 ? -3.551 10.644 10.692 1.00 93.00 126 VAL A O 1
ATOM 1001 N N . SER A 1 127 ? -2.690 11.240 8.693 1.00 93.81 127 SER A N 1
ATOM 1002 C CA . SER A 1 127 ? -3.786 12.125 8.300 1.00 93.81 127 SER A CA 1
ATOM 1003 C C . SER A 1 127 ? -5.108 11.371 8.135 1.00 93.81 127 SER A C 1
ATOM 1005 O O . SER A 1 127 ? -6.113 11.786 8.710 1.00 93.81 127 SER A O 1
ATOM 1007 N N . LEU A 1 128 ? -5.119 10.233 7.431 1.00 94.31 128 LEU A N 1
ATOM 1008 C CA . LEU A 1 128 ? -6.310 9.391 7.245 1.00 94.31 128 LEU A CA 1
ATOM 1009 C C . LEU A 1 128 ? -6.830 8.807 8.562 1.00 94.31 128 LEU A C 1
ATOM 1011 O O . LEU A 1 128 ? -8.037 8.646 8.745 1.00 94.31 128 LEU A O 1
ATOM 1015 N N . LEU A 1 129 ? -5.934 8.506 9.503 1.00 92.38 129 LEU A N 1
ATOM 1016 C CA . LEU A 1 129 ? -6.314 8.061 10.841 1.00 92.38 129 LEU A CA 1
ATOM 1017 C C . LEU A 1 129 ? -6.919 9.183 11.695 1.00 92.38 129 LEU A C 1
ATOM 1019 O O . LEU A 1 129 ? -7.509 8.874 12.734 1.00 92.38 129 LEU A O 1
ATOM 1023 N N . GLY A 1 130 ? -6.786 10.451 11.292 1.00 91.94 130 GLY A N 1
ATOM 1024 C CA . GLY A 1 130 ? -7.336 11.600 12.009 1.00 91.94 130 GLY A CA 1
ATOM 1025 C C . GLY A 1 130 ? -6.766 11.752 13.417 1.00 91.94 130 GLY A C 1
ATOM 1026 O O . GLY A 1 130 ? -7.477 12.184 14.321 1.00 91.94 130 GLY A O 1
ATOM 1027 N N . VAL A 1 131 ? -5.511 11.339 13.635 1.00 86.12 131 VAL A N 1
ATOM 1028 C CA . VAL A 1 131 ? -4.902 11.226 14.976 1.00 86.12 131 VAL A CA 1
ATOM 1029 C C . VAL A 1 131 ? -4.948 12.545 15.756 1.00 86.12 131 VAL A C 1
ATOM 1031 O O . VAL A 1 131 ? -5.070 12.505 16.979 1.00 86.12 131 VAL A O 1
ATOM 1034 N N . SER A 1 132 ? -4.914 13.690 15.063 1.00 84.56 132 SER A N 1
ATOM 1035 C CA . SER A 1 132 ? -5.021 15.031 15.654 1.00 84.56 132 SER A CA 1
ATOM 1036 C C . SER A 1 132 ? -6.268 15.211 16.518 1.00 84.56 132 SER A C 1
ATOM 1038 O O . SER A 1 132 ? -6.175 15.761 17.611 1.00 84.56 132 SER A O 1
ATOM 1040 N N . ASP A 1 133 ? -7.415 14.710 16.055 1.00 86.12 133 ASP A N 1
ATOM 1041 C CA . ASP A 1 133 ? -8.721 15.040 16.638 1.00 86.12 133 ASP A CA 1
ATOM 1042 C C . ASP A 1 133 ? -9.505 13.804 17.094 1.00 86.12 133 ASP A C 1
ATOM 1044 O O . ASP A 1 133 ? -10.433 13.904 17.900 1.00 86.12 133 ASP A O 1
ATOM 1048 N N . ARG A 1 134 ? -9.113 12.607 16.633 1.00 83.94 134 ARG A N 1
ATOM 1049 C CA . ARG A 1 134 ? -9.786 11.327 16.917 1.00 83.94 134 ARG A CA 1
ATOM 1050 C C . ARG A 1 134 ? -9.982 11.069 18.409 1.00 83.94 134 ARG A C 1
ATOM 1052 O O . ARG A 1 134 ? -10.961 10.436 18.803 1.00 83.94 134 ARG A O 1
ATOM 1059 N N . PHE A 1 135 ? -9.052 11.530 19.242 1.00 81.94 135 PHE A N 1
ATOM 1060 C CA . PHE A 1 135 ? -9.061 11.275 20.683 1.00 81.94 135 PHE A CA 1
ATOM 1061 C C . PHE A 1 135 ? -9.616 12.435 21.517 1.00 81.94 135 PHE A C 1
ATOM 1063 O O . PHE A 1 135 ? -9.831 12.251 22.718 1.00 81.94 135 PHE A O 1
ATOM 1070 N N . THR A 1 136 ? -9.909 13.586 20.904 1.00 85.62 136 THR A N 1
ATOM 1071 C CA . THR A 1 136 ? -10.378 14.795 21.599 1.00 85.62 136 THR A CA 1
ATOM 1072 C C . THR A 1 136 ? -11.642 14.548 22.429 1.00 85.62 136 THR A C 1
ATOM 1074 O O . THR A 1 136 ? -11.598 14.818 23.631 1.00 85.62 136 THR A O 1
ATOM 1077 N N . PRO A 1 137 ? -12.721 13.921 21.907 1.00 85.50 137 PRO A N 1
ATOM 1078 C CA . PRO A 1 137 ? -13.932 13.694 22.703 1.00 85.50 137 PRO A CA 1
ATOM 1079 C C . PRO A 1 137 ? -13.684 12.825 23.944 1.00 85.50 137 PRO A C 1
ATOM 1081 O O . PRO A 1 137 ? -14.231 13.070 25.020 1.00 85.50 137 PRO A O 1
ATOM 1084 N N . ARG A 1 138 ? -12.822 11.805 23.816 1.00 82.56 138 ARG A N 1
ATOM 1085 C CA . ARG A 1 138 ? -12.455 10.924 24.933 1.00 82.56 138 ARG A CA 1
ATOM 1086 C C . ARG A 1 138 ? -11.628 11.673 25.974 1.00 82.56 138 ARG A C 1
ATOM 1088 O O . ARG A 1 138 ? -11.869 11.513 27.169 1.00 82.56 138 ARG A O 1
ATOM 1095 N N . TYR A 1 139 ? -10.666 12.472 25.523 1.00 84.06 139 TYR A N 1
ATOM 1096 C CA . TYR A 1 139 ? -9.827 13.286 26.393 1.00 84.06 139 TYR A CA 1
ATOM 1097 C C . TYR A 1 139 ? -10.658 14.307 27.184 1.00 84.06 139 TYR A C 1
ATOM 1099 O O . TYR A 1 139 ? -10.514 14.411 28.402 1.00 84.06 139 TYR A O 1
ATOM 1107 N N . GLU A 1 140 ? -11.589 14.998 26.527 1.00 89.62 140 GLU A N 1
ATOM 1108 C CA . GLU A 1 140 ? -12.494 15.955 27.169 1.00 89.62 140 GLU A CA 1
ATOM 1109 C C . GLU A 1 140 ? -13.415 15.289 28.197 1.00 89.62 140 GLU A C 1
ATOM 1111 O O . GLU A 1 140 ? -13.533 15.775 29.324 1.00 89.62 140 GLU A O 1
ATOM 1116 N N . ALA A 1 141 ? -14.007 14.140 27.855 1.00 86.88 141 ALA A N 1
ATOM 1117 C CA . ALA A 1 141 ? -14.840 13.373 28.780 1.00 86.88 141 ALA A CA 1
ATOM 1118 C C . ALA A 1 141 ? -14.058 12.936 30.033 1.00 86.88 141 ALA A C 1
ATOM 1120 O O . ALA A 1 141 ? -14.555 13.062 31.154 1.00 86.88 141 ALA A O 1
ATOM 1121 N N . MET A 1 142 ? -12.812 12.474 29.863 1.00 86.50 142 MET A N 1
ATOM 1122 C CA . MET A 1 142 ? -11.927 12.119 30.979 1.00 86.50 142 MET A CA 1
ATOM 1123 C C . MET A 1 142 ? -11.574 13.334 31.842 1.00 86.50 142 MET A C 1
ATOM 1125 O O . MET A 1 142 ? -11.615 13.246 33.070 1.00 86.50 142 MET A O 1
ATOM 1129 N N . LYS A 1 143 ? -11.278 14.479 31.218 1.00 89.12 143 LYS A N 1
ATOM 1130 C CA . LYS A 1 143 ? -10.972 15.733 31.915 1.00 89.12 143 LYS A CA 1
ATOM 1131 C C . LYS A 1 143 ? -12.161 16.223 32.750 1.00 89.12 143 LYS A C 1
ATOM 1133 O O . LYS A 1 143 ? -11.977 16.610 33.903 1.00 89.12 143 LYS A O 1
ATOM 1138 N N . LEU A 1 144 ? -13.379 16.156 32.206 1.00 89.19 144 LEU A N 1
ATOM 1139 C CA . LEU A 1 144 ? -14.606 16.538 32.913 1.00 89.19 144 LEU A CA 1
ATOM 1140 C C . LEU A 1 144 ? -14.911 15.600 34.091 1.00 89.19 144 LEU A C 1
ATOM 1142 O O . LEU A 1 144 ? -15.292 16.058 35.171 1.00 89.19 144 LEU A O 1
ATOM 1146 N N . ALA A 1 145 ? -14.713 14.293 33.903 1.00 84.12 145 ALA A N 1
ATOM 1147 C CA . ALA A 1 145 ? -14.904 13.305 34.958 1.00 84.12 145 ALA A CA 1
ATOM 1148 C C . ALA A 1 145 ? -13.901 13.493 36.110 1.00 84.12 145 ALA A C 1
ATOM 1150 O O . ALA A 1 145 ? -14.300 13.490 37.275 1.00 84.12 145 ALA A O 1
ATOM 1151 N N . ALA A 1 146 ? -12.628 13.753 35.792 1.00 83.62 146 ALA A N 1
ATOM 1152 C CA . ALA A 1 146 ? -11.593 14.052 36.781 1.00 83.62 146 ALA A CA 1
ATOM 1153 C C . ALA A 1 146 ? -11.906 15.325 37.589 1.00 83.62 146 ALA A C 1
ATOM 1155 O O . ALA A 1 146 ? -11.732 15.339 38.805 1.00 83.62 146 ALA A O 1
ATOM 1156 N N . ALA A 1 147 ? -12.430 16.369 36.937 1.00 82.31 147 ALA A N 1
ATOM 1157 C CA . ALA A 1 147 ? -12.829 17.611 37.601 1.00 82.31 147 ALA A CA 1
ATOM 1158 C C . ALA A 1 147 ? -14.059 17.452 38.516 1.00 82.31 147 ALA A C 1
ATOM 1160 O O . ALA A 1 147 ? -14.218 18.201 39.476 1.00 82.31 147 ALA A O 1
ATOM 1161 N N . SER A 1 148 ? -14.925 16.475 38.238 1.00 77.56 148 SER A N 1
ATOM 1162 C CA . SER A 1 148 ? -16.189 16.280 38.960 1.00 77.56 148 SER A CA 1
ATOM 1163 C C . SER A 1 148 ? -16.066 15.378 40.197 1.00 77.56 148 SER A C 1
ATOM 1165 O O . SER A 1 148 ? -17.073 15.128 40.859 1.00 77.56 148 SER A O 1
ATOM 1167 N N . GLY A 1 149 ? -14.882 14.817 40.490 1.00 62.91 149 GLY A N 1
ATOM 1168 C CA . GLY A 1 149 ? -14.659 13.889 41.615 1.00 62.91 149 GLY A CA 1
ATOM 1169 C C . GLY A 1 149 ? -15.441 12.566 41.534 1.00 62.91 149 GLY A C 1
ATOM 1170 O O . GLY A 1 149 ? -15.346 11.728 42.429 1.00 62.91 149 GLY A O 1
ATOM 1171 N N . LYS A 1 150 ? -16.213 12.354 40.462 1.00 56.66 150 LYS A N 1
ATOM 1172 C CA . LYS A 1 150 ? -16.933 11.116 40.169 1.00 56.66 150 LYS A CA 1
ATOM 1173 C C . LYS A 1 150 ? -16.059 10.256 39.272 1.00 56.66 150 LYS A C 1
ATOM 1175 O O . LYS A 1 150 ? -15.811 10.620 38.126 1.00 56.66 150 LYS A O 1
ATOM 1180 N N . VAL A 1 151 ? -15.647 9.092 39.769 1.00 48.56 151 VAL A N 1
ATOM 1181 C CA . VAL A 1 151 ? -15.100 8.035 38.911 1.00 48.56 151 VAL A CA 1
ATOM 1182 C C . VAL A 1 151 ? -16.188 7.686 37.883 1.00 48.56 151 VAL A C 1
ATOM 1184 O O . VAL A 1 151 ? -17.285 7.288 38.288 1.00 48.56 151 VAL A O 1
ATOM 1187 N N . PRO A 1 152 ? -15.965 7.885 36.573 1.00 48.81 152 PRO A N 1
ATOM 1188 C CA . PRO A 1 152 ? -17.008 7.666 35.585 1.00 48.81 152 PRO A CA 1
ATOM 1189 C C . PRO A 1 152 ? -17.261 6.163 35.428 1.00 48.81 152 PRO A C 1
ATOM 1191 O O . PRO A 1 152 ? -16.437 5.419 34.899 1.00 48.81 152 PRO A O 1
ATOM 1194 N N . ALA A 1 153 ? -18.436 5.716 35.869 1.00 48.56 153 ALA A N 1
ATOM 1195 C CA . ALA A 1 153 ? -18.943 4.366 35.661 1.00 48.56 153 ALA A CA 1
ATOM 1196 C C . ALA A 1 153 ? -19.486 4.204 34.229 1.00 48.56 153 ALA A C 1
ATOM 1198 O O . ALA A 1 153 ? -20.689 4.082 34.044 1.00 48.56 153 ALA A O 1
ATOM 1199 N N . ALA A 1 154 ? -18.611 4.272 33.219 1.00 49.69 154 ALA A N 1
ATOM 1200 C CA . ALA A 1 154 ? -18.863 3.782 31.855 1.00 49.69 154 ALA A CA 1
ATOM 1201 C C . ALA A 1 154 ? -17.616 3.920 30.962 1.00 49.69 154 ALA A C 1
ATOM 1203 O O . ALA A 1 154 ? -17.649 4.579 29.931 1.00 49.69 154 ALA A O 1
ATOM 1204 N N . VAL A 1 155 ? -16.514 3.266 31.327 1.00 44.91 155 VAL A N 1
ATOM 1205 C CA . VAL A 1 155 ? -15.640 2.625 30.333 1.00 44.91 155 VAL A CA 1
ATOM 1206 C C . VAL A 1 155 ? -15.196 1.319 30.972 1.00 44.91 155 VAL A C 1
ATOM 1208 O O . VAL A 1 155 ? -14.185 1.262 31.666 1.00 44.91 155 VAL A O 1
ATOM 1211 N N . ALA A 1 156 ? -16.006 0.272 30.822 1.00 37.22 156 ALA A N 1
ATOM 1212 C CA . ALA A 1 156 ? -15.542 -1.077 31.094 1.00 37.22 156 ALA A CA 1
ATOM 1213 C C . ALA A 1 156 ? -14.453 -1.396 30.061 1.00 37.22 156 ALA A C 1
ATOM 1215 O O . ALA A 1 156 ? -14.736 -1.875 28.966 1.00 37.22 156 ALA A O 1
ATOM 1216 N N . SER A 1 157 ? -13.208 -1.067 30.397 1.00 40.09 157 SER A N 1
ATOM 1217 C CA . SER A 1 157 ? -12.041 -1.671 29.775 1.00 40.09 157 SER A CA 1
ATOM 1218 C C . SER A 1 157 ? -12.162 -3.187 29.948 1.00 40.09 157 SER A C 1
ATOM 1220 O O . SER A 1 157 ? -12.303 -3.648 31.085 1.00 40.09 157 SER A O 1
ATOM 1222 N N . PRO A 1 158 ? -12.056 -4.008 28.892 1.00 38.38 158 PRO A N 1
ATOM 1223 C CA . PRO A 1 158 ? -11.418 -5.293 29.084 1.00 38.38 158 PRO A CA 1
ATOM 1224 C C . PRO A 1 158 ? -9.989 -4.972 29.531 1.00 38.38 158 PRO A C 1
ATOM 1226 O O . PRO A 1 158 ? -9.307 -4.165 28.906 1.00 38.38 158 PRO A O 1
ATOM 1229 N N . SER A 1 159 ? -9.606 -5.515 30.682 1.00 36.19 159 SER A N 1
ATOM 1230 C CA . SER A 1 159 ? -8.259 -5.490 31.251 1.00 36.19 159 SER A CA 1
ATOM 1231 C C . SER A 1 159 ? -7.163 -5.364 30.178 1.00 36.19 159 SER A C 1
ATOM 1233 O O . SER A 1 159 ? -7.005 -6.240 29.329 1.00 36.19 159 SER A O 1
ATOM 1235 N N . ASN A 1 160 ? -6.414 -4.259 30.231 1.00 41.97 160 ASN A N 1
ATOM 1236 C CA . ASN A 1 160 ? -5.126 -4.128 29.562 1.00 41.97 160 ASN A CA 1
ATOM 1237 C C . ASN A 1 160 ? -4.167 -5.155 30.174 1.00 41.97 160 ASN A C 1
ATOM 1239 O O . ASN A 1 160 ? -3.524 -4.866 31.175 1.00 41.97 160 ASN A O 1
ATOM 1243 N N . ASN A 1 161 ? -4.063 -6.325 29.554 1.00 40.38 161 ASN A N 1
ATOM 1244 C CA . ASN A 1 161 ? -2.908 -7.209 29.667 1.00 40.38 161 ASN A CA 1
ATOM 1245 C C . ASN A 1 161 ? -2.401 -7.484 28.247 1.00 40.38 161 ASN A C 1
ATOM 1247 O O . ASN A 1 161 ? -2.638 -8.541 27.675 1.00 40.38 161 ASN A O 1
ATOM 1251 N N . ALA A 1 162 ? -1.738 -6.491 27.659 1.00 35.91 162 ALA A N 1
ATOM 1252 C CA . ALA A 1 162 ? -0.929 -6.658 26.450 1.00 35.91 162 ALA A CA 1
ATOM 1253 C C . ALA A 1 162 ? 0.393 -5.877 26.562 1.00 35.91 162 ALA A C 1
ATOM 1255 O O . ALA A 1 162 ? 0.926 -5.373 25.583 1.00 35.91 162 ALA A O 1
ATOM 1256 N N . ALA A 1 163 ? 0.914 -5.770 27.786 1.00 37.34 163 ALA A N 1
ATOM 1257 C CA . ALA A 1 163 ? 2.260 -5.293 28.074 1.00 37.34 163 ALA A CA 1
ATOM 1258 C C . ALA A 1 163 ? 2.990 -6.358 28.905 1.00 37.34 163 ALA A C 1
ATOM 1260 O O . ALA A 1 163 ? 3.291 -6.131 30.068 1.00 37.34 163 ALA A O 1
ATOM 1261 N N . ALA A 1 164 ? 3.168 -7.556 28.337 1.00 39.09 164 ALA A N 1
ATOM 1262 C CA . ALA A 1 164 ? 4.100 -8.584 28.818 1.00 39.09 164 ALA A CA 1
ATOM 1263 C C . ALA A 1 164 ? 4.130 -9.774 27.840 1.00 39.09 164 ALA A C 1
ATOM 1265 O O . ALA A 1 164 ? 3.449 -10.768 28.064 1.00 39.09 164 ALA A O 1
ATOM 1266 N N . ALA A 1 165 ? 4.884 -9.657 26.744 1.00 35.25 165 ALA A N 1
ATOM 1267 C CA . ALA A 1 165 ? 5.444 -10.803 26.013 1.00 35.25 165 ALA A CA 1
ATOM 1268 C C . ALA A 1 165 ? 6.503 -10.330 24.999 1.00 35.25 165 ALA A C 1
ATOM 1270 O O . ALA A 1 165 ? 6.391 -10.565 23.804 1.00 35.25 165 ALA A O 1
ATOM 1271 N N . TYR A 1 166 ? 7.520 -9.623 25.483 1.00 33.50 166 TYR A N 1
ATOM 1272 C CA . TYR A 1 166 ? 8.841 -9.596 24.855 1.00 33.50 166 TYR A CA 1
ATOM 1273 C C . TYR A 1 166 ? 9.839 -9.640 26.009 1.00 33.50 166 TYR A C 1
ATOM 1275 O O . TYR A 1 166 ? 10.255 -8.619 26.546 1.00 33.50 166 TYR A O 1
ATOM 1283 N N . THR A 1 167 ? 10.118 -10.853 26.475 1.00 32.34 167 THR A N 1
ATOM 1284 C CA . THR A 1 167 ? 11.291 -11.144 27.296 1.00 32.34 167 THR A CA 1
ATOM 1285 C C . THR A 1 167 ? 12.238 -11.928 26.413 1.00 32.34 167 THR A C 1
ATOM 1287 O O . THR A 1 167 ? 11.986 -13.086 26.083 1.00 32.34 167 THR A O 1
ATOM 1290 N N . GLU A 1 168 ? 13.285 -11.239 25.988 1.00 32.44 168 GLU A N 1
ATOM 1291 C CA . GLU A 1 168 ? 14.467 -11.792 25.354 1.00 32.44 168 GLU A CA 1
ATOM 1292 C C . GLU A 1 168 ? 15.104 -12.782 26.340 1.00 32.44 168 GLU A C 1
ATOM 1294 O O . GLU A 1 168 ? 15.532 -12.407 27.430 1.00 32.44 168 GLU A O 1
ATOM 1299 N N . SER A 1 169 ? 15.073 -14.072 26.009 1.00 30.41 169 SER A N 1
ATOM 1300 C CA . SER A 1 169 ? 15.760 -15.108 26.77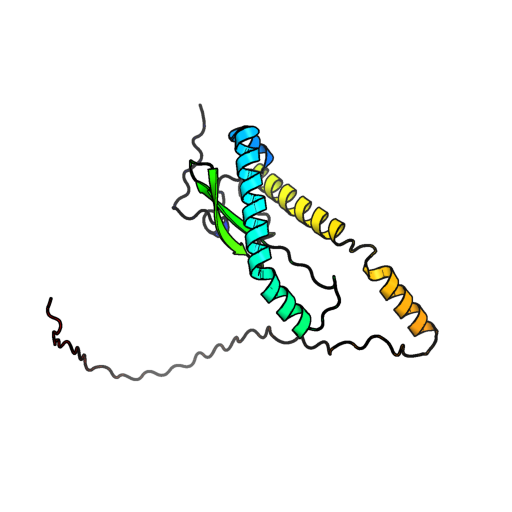9 1.00 30.41 169 SER A CA 1
ATOM 1301 C C . SER A 1 169 ? 17.209 -15.168 26.312 1.00 30.41 169 SER A C 1
ATOM 1303 O O . SER A 1 169 ? 17.576 -16.029 25.515 1.00 30.41 169 SER A O 1
ATOM 1305 N N . THR A 1 170 ? 18.036 -14.252 26.800 1.00 32.09 170 THR A N 1
ATOM 1306 C CA . THR A 1 170 ? 19.488 -14.424 26.835 1.00 32.09 170 THR A CA 1
ATOM 1307 C C . THR A 1 170 ? 19.844 -15.226 28.082 1.00 32.09 170 THR A C 1
ATOM 1309 O O . THR A 1 170 ? 19.978 -14.691 29.178 1.00 32.09 170 THR A O 1
ATOM 1312 N N . THR A 1 171 ? 20.000 -16.537 27.915 1.00 31.19 171 THR A N 1
ATOM 1313 C CA . THR A 1 171 ? 20.834 -17.342 28.811 1.00 31.19 171 THR A CA 1
ATOM 1314 C C . THR A 1 171 ? 22.032 -17.807 28.010 1.00 31.19 171 THR A C 1
ATOM 1316 O O . THR A 1 171 ? 21.965 -18.770 27.249 1.00 31.19 171 THR A O 1
ATOM 1319 N N . ASP A 1 172 ? 23.097 -17.032 28.162 1.00 30.72 172 ASP A N 1
ATOM 1320 C CA . ASP A 1 172 ? 24.471 -17.458 27.976 1.00 30.72 172 ASP A CA 1
ATOM 1321 C C . ASP A 1 172 ? 24.765 -18.467 29.099 1.00 30.72 172 ASP A C 1
ATOM 1323 O O . ASP A 1 172 ? 24.769 -18.101 30.275 1.00 30.72 172 ASP A O 1
ATOM 1327 N N . ASP A 1 173 ? 24.905 -19.745 28.755 1.00 29.95 173 ASP A N 1
ATOM 1328 C CA . ASP A 1 173 ? 25.505 -20.742 29.643 1.00 29.95 173 ASP A CA 1
ATOM 1329 C C . ASP A 1 173 ? 26.618 -21.451 28.876 1.00 29.95 173 ASP A C 1
ATOM 1331 O O . ASP A 1 173 ? 26.430 -22.459 28.194 1.00 29.95 173 ASP A O 1
ATOM 1335 N N . SER A 1 174 ? 27.796 -20.839 28.952 1.00 33.78 174 SER A N 1
ATOM 1336 C CA . SER A 1 174 ? 29.060 -21.512 28.718 1.00 33.78 174 SER A CA 1
ATOM 1337 C C . SER A 1 174 ? 29.438 -22.277 29.984 1.00 33.78 174 SER A C 1
ATOM 1339 O O . SER A 1 174 ? 29.991 -21.701 30.920 1.00 33.78 174 SER A O 1
ATOM 1341 N N . SER A 1 175 ? 29.234 -23.592 29.982 1.00 31.84 175 SER A N 1
ATOM 1342 C CA . SER A 1 175 ? 30.087 -24.485 30.758 1.00 31.84 175 SER A CA 1
ATOM 1343 C C . SER A 1 175 ? 30.315 -25.808 30.029 1.00 31.84 175 SER A C 1
ATOM 1345 O O . SER A 1 175 ? 29.432 -26.432 29.448 1.00 31.84 175 SER A O 1
ATOM 1347 N N . CYS A 1 176 ? 31.591 -26.142 29.997 1.00 28.50 176 CYS A N 1
ATOM 1348 C CA . CYS A 1 176 ? 32.243 -27.289 29.408 1.00 28.50 176 CYS A CA 1
ATOM 1349 C C . CYS A 1 176 ? 31.909 -28.581 30.163 1.00 28.50 176 CYS A C 1
ATOM 1351 O O . CYS A 1 176 ? 32.030 -28.603 31.384 1.00 28.50 176 CYS A O 1
ATOM 1353 N N . ASP A 1 177 ? 31.644 -29.669 29.433 1.00 29.44 177 ASP A N 1
ATOM 1354 C CA . ASP A 1 177 ? 32.262 -30.959 29.757 1.00 29.44 177 ASP A CA 1
ATOM 1355 C C . ASP A 1 177 ? 32.328 -31.891 28.534 1.00 29.44 177 ASP A C 1
ATOM 1357 O O . ASP A 1 177 ? 31.389 -31.999 27.742 1.00 29.44 177 ASP A O 1
ATOM 1361 N N . GLU A 1 178 ? 33.485 -32.527 28.370 1.00 30.84 178 GLU A N 1
ATOM 1362 C CA . GLU A 1 178 ? 33.808 -33.512 27.338 1.00 30.84 178 GLU A CA 1
ATOM 1363 C C . GLU A 1 178 ? 33.270 -34.900 27.723 1.00 30.84 178 GLU A C 1
ATOM 1365 O O . GLU A 1 178 ? 33.321 -35.289 28.886 1.00 30.84 178 GLU A O 1
ATOM 1370 N N . GLY A 1 179 ? 32.846 -35.720 26.751 1.00 29.22 179 GLY A N 1
ATOM 1371 C CA . GLY A 1 179 ? 32.553 -37.126 27.058 1.00 29.22 179 GLY A CA 1
ATOM 1372 C C . GLY A 1 179 ? 31.891 -37.960 25.965 1.00 29.22 179 GLY A C 1
ATOM 1373 O O . GLY A 1 179 ? 30.720 -38.290 26.066 1.00 29.22 179 GLY A O 1
ATOM 1374 N N . ALA A 1 180 ? 32.674 -38.302 24.939 1.00 30.20 180 ALA A N 1
ATOM 1375 C CA . ALA A 1 180 ? 32.656 -39.525 24.121 1.00 30.20 180 ALA A CA 1
ATOM 1376 C C . ALA A 1 180 ? 31.408 -40.450 24.093 1.00 30.20 180 ALA A C 1
ATOM 1378 O O . ALA A 1 180 ? 31.037 -41.055 25.095 1.00 30.20 180 ALA A O 1
ATOM 1379 N N . GLY A 1 181 ? 30.925 -40.757 22.877 1.00 27.94 181 GLY A N 1
ATOM 1380 C CA . GLY A 1 181 ? 30.225 -42.024 22.609 1.00 27.94 181 GLY A CA 1
ATOM 1381 C C . GLY A 1 181 ? 29.273 -42.036 21.408 1.00 27.94 181 GLY A C 1
ATOM 1382 O O . GLY A 1 181 ? 28.068 -41.901 21.570 1.00 27.94 181 GLY A O 1
ATOM 1383 N N . ALA A 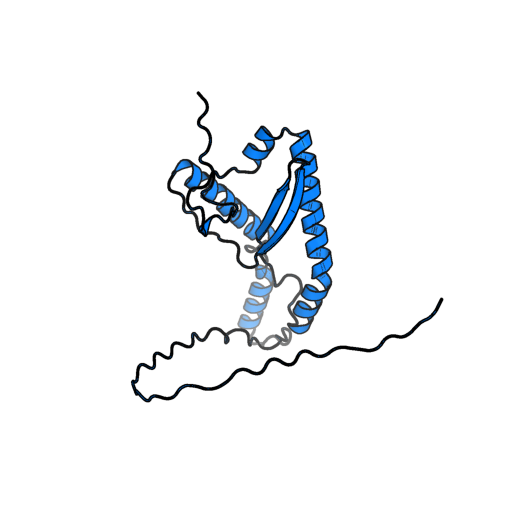1 182 ? 29.796 -42.295 20.212 1.00 30.95 182 ALA A N 1
ATOM 1384 C CA . ALA A 1 182 ? 29.057 -42.902 19.094 1.00 30.95 182 ALA A CA 1
ATOM 1385 C C . ALA A 1 182 ? 29.786 -44.215 18.716 1.00 30.95 182 ALA A C 1
ATOM 1387 O O . ALA A 1 182 ? 30.927 -44.371 19.167 1.00 30.95 182 ALA A O 1
ATOM 1388 N N . PRO A 1 183 ? 29.262 -45.126 17.862 1.00 46.09 183 PRO A N 1
ATOM 1389 C CA . PRO A 1 183 ? 27.989 -45.118 17.116 1.00 46.09 183 PRO A CA 1
ATOM 1390 C C . PRO A 1 183 ? 27.249 -46.490 17.091 1.00 46.09 183 PRO A C 1
ATOM 1392 O O . PRO A 1 183 ? 27.777 -47.481 17.585 1.00 46.09 183 PRO A O 1
ATOM 1395 N N . ALA A 1 184 ? 26.057 -46.546 16.467 1.00 28.50 184 ALA A N 1
ATOM 1396 C CA . ALA A 1 184 ? 25.411 -47.688 15.757 1.00 28.50 184 ALA A CA 1
ATOM 1397 C C . ALA A 1 184 ? 23.874 -47.500 15.777 1.00 28.50 184 ALA A C 1
ATOM 1399 O O . ALA A 1 184 ? 23.344 -47.059 16.786 1.00 28.50 184 ALA A O 1
ATOM 1400 N N . ALA A 1 185 ? 23.049 -47.820 14.780 1.00 30.91 185 ALA A N 1
ATOM 1401 C CA . ALA A 1 185 ? 23.205 -48.368 13.439 1.00 30.91 185 ALA A CA 1
ATOM 1402 C C . ALA A 1 185 ? 21.899 -48.085 12.661 1.00 30.91 185 ALA A C 1
ATOM 1404 O O . ALA A 1 185 ? 20.835 -47.908 13.254 1.00 30.91 185 ALA A O 1
ATOM 1405 N N . ALA A 1 186 ? 22.008 -48.071 11.335 1.00 31.64 186 ALA A N 1
ATOM 1406 C CA . ALA A 1 186 ? 20.914 -47.978 10.379 1.00 31.64 186 ALA A CA 1
ATOM 1407 C C . ALA A 1 186 ? 19.886 -49.11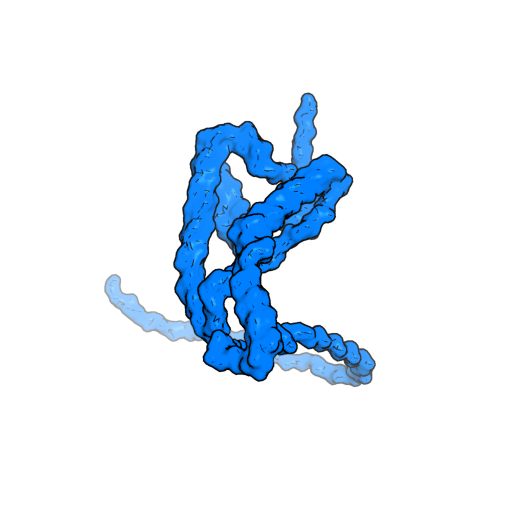5 10.517 1.00 31.64 186 ALA A C 1
ATOM 1409 O O . ALA A 1 186 ? 20.237 -50.243 10.873 1.00 31.64 186 ALA A O 1
ATOM 1410 N N . ARG A 1 187 ? 18.638 -48.838 10.123 1.00 31.33 187 ARG A N 1
ATOM 1411 C CA . ARG A 1 187 ? 17.738 -49.868 9.598 1.00 31.33 187 ARG A CA 1
ATOM 1412 C C . ARG A 1 187 ? 16.704 -49.269 8.644 1.00 31.33 187 ARG A C 1
ATOM 1414 O O . ARG A 1 187 ? 15.737 -48.645 9.069 1.00 31.33 187 ARG A O 1
ATOM 1421 N N . GLU A 1 188 ? 16.972 -49.470 7.358 1.00 31.95 188 GLU A N 1
ATOM 1422 C CA . GLU A 1 188 ? 15.987 -49.546 6.279 1.00 31.95 188 GLU A CA 1
ATOM 1423 C C . GLU A 1 188 ? 14.981 -50.671 6.558 1.00 31.95 188 GLU A C 1
ATOM 1425 O O . GLU A 1 188 ? 15.355 -51.715 7.104 1.00 31.95 188 GLU A O 1
ATOM 1430 N N . LEU A 1 189 ? 13.735 -50.473 6.132 1.00 33.84 189 LEU A N 1
ATOM 1431 C CA . LEU A 1 189 ? 12.775 -51.534 5.837 1.00 33.84 189 LEU A CA 1
ATOM 1432 C C . LEU A 1 189 ? 11.929 -51.079 4.641 1.00 33.84 189 LEU A C 1
ATOM 1434 O O . LEU A 1 189 ? 10.952 -50.353 4.806 1.00 33.84 189 LEU A O 1
ATOM 1438 N N . ASP A 1 190 ? 12.342 -51.516 3.454 1.00 31.05 190 ASP A N 1
ATOM 1439 C CA . ASP A 1 190 ? 11.449 -51.779 2.324 1.00 31.05 190 ASP A CA 1
ATOM 1440 C C . ASP A 1 190 ? 10.715 -53.108 2.567 1.00 31.05 190 ASP A C 1
ATOM 1442 O O . ASP A 1 190 ? 11.335 -54.066 3.040 1.00 31.05 190 ASP A O 1
ATOM 1446 N N . ALA A 1 191 ? 9.428 -53.179 2.202 1.00 34.53 191 ALA A N 1
ATOM 1447 C CA . ALA A 1 191 ? 8.836 -54.321 1.490 1.00 34.53 191 ALA A CA 1
ATOM 1448 C C . ALA A 1 191 ? 7.381 -54.044 1.049 1.00 34.53 191 ALA A C 1
ATOM 1450 O O . ALA A 1 191 ? 6.527 -53.664 1.850 1.00 34.53 191 ALA A O 1
ATOM 1451 N N . GLU A 1 192 ? 7.159 -54.295 -0.243 1.00 34.19 192 GLU A N 1
ATOM 1452 C CA . GLU A 1 192 ? 5.915 -54.482 -1.013 1.00 34.19 192 GLU A CA 1
ATOM 1453 C C . GLU A 1 192 ? 5.082 -55.676 -0.456 1.00 34.19 192 GLU A C 1
ATOM 1455 O O . GLU A 1 192 ? 5.571 -56.382 0.421 1.00 34.19 192 GLU A O 1
ATOM 1460 N N . ALA A 1 193 ? 3.854 -56.049 -0.846 1.00 33.75 193 ALA A N 1
ATOM 1461 C CA . ALA A 1 193 ? 3.005 -55.890 -2.033 1.00 33.75 193 ALA A CA 1
ATOM 1462 C C . ALA A 1 193 ? 1.561 -56.374 -1.695 1.00 33.75 193 ALA A C 1
ATOM 1464 O O . ALA A 1 193 ? 1.391 -57.056 -0.687 1.00 33.75 193 ALA A O 1
ATOM 1465 N N . GLU A 1 194 ? 0.580 -56.056 -2.556 1.00 38.31 194 GLU A N 1
ATOM 1466 C CA . GLU A 1 194 ? -0.631 -56.821 -2.994 1.00 38.31 194 GLU A CA 1
ATOM 1467 C C . GLU A 1 194 ? -1.653 -55.789 -3.527 1.00 38.31 194 GLU A C 1
ATOM 1469 O O . GLU A 1 194 ? -2.078 -54.900 -2.792 1.00 38.31 194 GLU A O 1
ATOM 1474 N N . GLU A 1 195 ? -1.821 -55.604 -4.843 1.00 43.88 195 GLU A N 1
ATOM 1475 C CA . GLU A 1 195 ? -2.642 -56.377 -5.808 1.00 43.88 195 GLU A CA 1
ATOM 1476 C C . GLU A 1 195 ? -4.112 -56.583 -5.391 1.00 43.88 195 GLU A C 1
ATOM 1478 O O . GLU A 1 195 ? -4.391 -57.436 -4.560 1.00 43.88 195 GLU A O 1
ATOM 1483 N N . ASP A 1 196 ? -5.042 -55.843 -6.025 1.00 41.31 196 ASP A N 1
ATOM 1484 C CA . ASP A 1 196 ? -6.337 -56.379 -6.489 1.00 41.31 196 ASP A CA 1
ATOM 1485 C C . ASP A 1 196 ? -7.107 -55.407 -7.425 1.00 41.31 196 ASP A C 1
ATOM 1487 O O . ASP A 1 196 ? -6.884 -54.198 -7.397 1.00 41.31 196 ASP A O 1
ATOM 1491 N N . GLU A 1 197 ? -8.042 -55.981 -8.201 1.00 48.97 197 GLU A N 1
ATOM 1492 C CA . GLU A 1 197 ? -8.968 -55.438 -9.235 1.00 48.97 197 GLU A CA 1
ATOM 1493 C C . GLU A 1 197 ? -8.406 -55.339 -10.673 1.00 48.97 197 GLU A C 1
ATOM 1495 O O . GLU A 1 197 ? -7.666 -54.425 -11.021 1.00 48.97 197 GLU A O 1
ATOM 1500 N N . VAL A 1 198 ? -8.608 -56.314 -11.577 1.00 51.16 198 VAL A N 1
ATOM 1501 C CA . VAL A 1 198 ? -9.849 -56.891 -12.164 1.00 51.16 198 VAL A CA 1
ATOM 1502 C C . VAL A 1 198 ? -10.697 -55.858 -12.919 1.00 51.16 198 VAL A C 1
ATOM 1504 O O . VAL A 1 198 ? -11.424 -55.083 -12.305 1.00 51.16 198 VAL A O 1
ATOM 1507 N N . GLY A 1 199 ? -10.678 -55.932 -14.258 1.00 42.91 199 GLY A N 1
ATOM 1508 C CA . GLY A 1 199 ? -11.628 -55.249 -15.149 1.00 42.91 199 GLY A CA 1
ATOM 1509 C C . GLY A 1 199 ? -11.067 -54.881 -16.510 1.00 42.91 199 GLY A C 1
ATOM 1510 O O . GLY A 1 199 ? -10.731 -53.692 -16.680 1.00 42.91 199 GLY A O 1
#

Secondary structure (DSSP, 8-state):
---PPPPPSSS---TTTSTT-----HHHHHHHH-HHHHHHHHHHHHHHHHHHHHHHHHHHHHHHHHTTPPTTS-----EEEEEE-TT--EEEEEEESS-------SSHHHHHHHHHHHHHHHHHHHHHTTTTTTTHHHHHHHHHHHHTT---S---------S------------------------------------

Organism: NCBI:txid225041